Protein AF-A0A7X6DMC0-F1 (afdb_monomer)

InterPro domains:
  IPR000531 TonB-dependent receptor-like, beta-barrel [PF00593] (18-166)
  IPR036942 TonB-dependent receptor-like, beta-barrel domain superfamily [G3DSA:2.40.170.20] (4-191)
  IPR039426 TonB-dependent receptor-like [PTHR30069] (19-165)

Nearest PDB structures (foldseek):
  5fp2-assembly2_B  TM=6.804E-01  e=3.125E-04  Pseudomonas aeruginosa PAO1
  6i2j-assembly1_A  TM=7.940E-01  e=3.689E-03  Pseudomonas aeruginosa PAO1
  6sm3-assembly1_B  TM=5.796E-01  e=5.860E-03  Porphyromonas gingivalis W83
  3v8x-assembly1_A  TM=6.683E-01  e=7.368E-01  Neisseria meningitidis serogroup B

Radius of gyration: 27.8 Å; Cα contacts (8 Å, |Δi|>4): 410; chains: 1; bounding box: 63×56×81 Å

Sequence (198 aa):
MAGRSTGTERLFRGTEPAYQIATLYALGTDHALRASYSAAPTVPSLWEVRVDRQSDFTVIMEGNPDLKPSKLHSNEIGYHGVYFDRRLQAEGSLFYMQSDDLTASFVKQQGAFFPFPTPTTFSFDNSRKATAKGAELKWTYRFAPARWVYVNYTYETIDDDGSTFRGKILRVRIIASSPTSSKSRRRTTASSRSSIES

Mean predicted aligned error: 9.55 Å

Foldseek 3Di:
DDDPDPPPPPPDPDDDDKDKDKDWDAPDPFKIKIKMKIKDWADDDPCQAQDFDDPDLAETEGHNVPQDTKMKIKIKIKMWGADDVRQKTKIKMKMKMKIAQDKDKDFPDHFDPPPHTDHTYIHIGRPKMKMKIWMKMWMWGHPDPQWIKIKIWIWMWMDIDPDPDIDIDIDIDIDIGDPPPPDDPPPPDDDDDDDDDD

Organism: NCBI:txid2606439

Structure (mmCIF, N/CA/C/O backbone):
data_AF-A0A7X6DMC0-F1
#
_entry.id   AF-A0A7X6DMC0-F1
#
loop_
_atom_site.group_PDB
_atom_site.id
_atom_site.type_symbol
_atom_site.label_atom_id
_atom_site.label_alt_id
_atom_site.label_comp_id
_atom_site.label_asym_id
_atom_site.label_entity_id
_atom_site.label_seq_id
_atom_site.pdbx_PDB_ins_code
_atom_site.Cartn_x
_atom_site.Cartn_y
_atom_site.Cartn_z
_atom_site.occupancy
_atom_site.B_iso_or_equiv
_atom_site.auth_seq_id
_atom_site.auth_comp_id
_atom_site.auth_asym_id
_atom_site.auth_atom_id
_atom_site.pdbx_PDB_model_num
ATOM 1 N N . MET A 1 1 ? 13.287 -10.780 -53.342 1.00 48.69 1 MET A N 1
ATOM 2 C CA . MET A 1 1 ? 12.442 -11.667 -52.513 1.00 48.69 1 MET A CA 1
ATOM 3 C C . MET A 1 1 ? 12.105 -10.929 -51.228 1.00 48.69 1 MET A C 1
ATOM 5 O O . MET A 1 1 ? 12.991 -10.721 -50.414 1.00 48.69 1 MET A O 1
ATOM 9 N N . ALA A 1 2 ? 10.871 -10.443 -51.102 1.00 44.16 2 ALA A N 1
ATOM 10 C CA . ALA A 1 2 ? 10.404 -9.711 -49.928 1.00 44.16 2 ALA A CA 1
ATOM 11 C C . ALA A 1 2 ? 9.877 -10.712 -48.890 1.00 44.16 2 ALA A C 1
ATOM 13 O O . ALA A 1 2 ? 8.871 -11.381 -49.128 1.00 44.16 2 ALA A O 1
ATOM 14 N N . GLY A 1 3 ? 10.580 -10.843 -47.766 1.00 47.22 3 GLY A N 1
ATOM 15 C CA . GLY A 1 3 ? 10.136 -11.648 -46.633 1.00 47.22 3 GLY A CA 1
ATOM 16 C C . GLY A 1 3 ? 8.988 -10.945 -45.918 1.00 47.22 3 GLY A C 1
ATOM 17 O O . GLY A 1 3 ? 9.207 -9.983 -45.185 1.00 47.22 3 GLY A O 1
ATOM 18 N N . ARG A 1 4 ? 7.756 -11.411 -46.143 1.00 52.91 4 ARG A N 1
ATOM 19 C CA . ARG A 1 4 ? 6.594 -11.037 -45.331 1.00 52.91 4 ARG A CA 1
ATOM 20 C C . ARG A 1 4 ? 6.805 -11.583 -43.920 1.00 52.91 4 ARG A C 1
ATOM 22 O O . ARG A 1 4 ? 6.592 -12.764 -43.672 1.00 52.91 4 ARG A O 1
ATOM 29 N N . SER A 1 5 ? 7.229 -10.710 -43.012 1.00 52.31 5 SER A N 1
ATOM 30 C CA . SER A 1 5 ? 7.119 -10.933 -41.574 1.00 52.31 5 SER A CA 1
ATOM 31 C C . SER A 1 5 ? 5.634 -11.052 -41.238 1.00 52.31 5 SER A C 1
ATOM 33 O O . SER A 1 5 ? 4.897 -10.066 -41.257 1.00 52.31 5 SER A O 1
ATOM 35 N N . THR A 1 6 ? 5.169 -12.275 -40.991 1.00 48.19 6 THR A N 1
ATOM 36 C CA . THR A 1 6 ? 3.893 -12.547 -40.328 1.00 48.19 6 THR A CA 1
ATOM 37 C C . THR A 1 6 ? 4.043 -12.135 -38.871 1.00 48.19 6 THR A C 1
ATOM 39 O O . THR A 1 6 ? 4.233 -12.967 -37.985 1.00 48.19 6 THR A O 1
ATOM 42 N N . GLY A 1 7 ? 4.033 -10.824 -38.636 1.00 44.91 7 GLY A N 1
ATOM 43 C CA . GLY A 1 7 ? 3.877 -10.257 -37.314 1.00 44.91 7 GLY A CA 1
ATOM 44 C C . GLY A 1 7 ? 2.501 -10.658 -36.817 1.00 44.91 7 GLY A C 1
ATOM 45 O O . GLY A 1 7 ? 1.517 -9.991 -37.112 1.00 44.91 7 GLY A O 1
ATOM 46 N N . THR A 1 8 ? 2.429 -11.777 -36.098 1.00 48.84 8 THR A N 1
ATOM 47 C CA . THR A 1 8 ? 1.344 -12.027 -35.158 1.00 48.84 8 THR A CA 1
ATOM 48 C C . THR A 1 8 ? 1.305 -10.827 -34.235 1.00 48.84 8 THR A C 1
ATOM 50 O O . THR A 1 8 ? 2.147 -10.686 -33.346 1.00 48.84 8 THR A O 1
ATOM 53 N N . GLU A 1 9 ?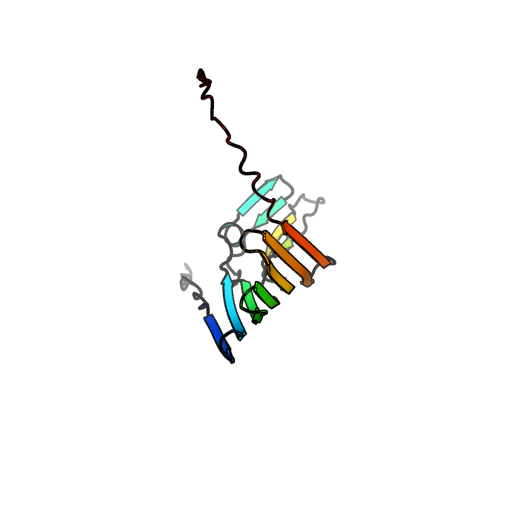 0.363 -9.942 -34.528 1.00 43.91 9 GLU A N 1
ATOM 54 C CA . GLU A 1 9 ? -0.204 -8.966 -33.627 1.00 43.91 9 GLU A CA 1
ATOM 55 C C . GLU A 1 9 ? -0.238 -9.555 -32.214 1.00 43.91 9 GLU A C 1
ATOM 57 O O . GLU A 1 9 ? -1.124 -10.328 -31.857 1.00 43.91 9 GLU A O 1
ATOM 62 N N . ARG A 1 10 ? 0.737 -9.190 -31.376 1.00 50.97 10 ARG A N 1
ATOM 63 C CA . ARG A 1 10 ? 0.599 -9.298 -29.920 1.00 50.97 10 ARG A CA 1
ATOM 64 C C . ARG A 1 10 ? -0.313 -8.158 -29.466 1.00 50.97 10 ARG A C 1
ATOM 66 O O . ARG A 1 10 ? 0.082 -7.303 -28.680 1.00 50.97 10 ARG A O 1
ATOM 73 N N . LEU A 1 11 ? -1.516 -8.110 -30.038 1.00 48.16 11 LEU A N 1
ATOM 74 C CA . LEU A 1 11 ? -2.592 -7.245 -29.598 1.00 48.16 11 LEU A CA 1
ATOM 75 C C . LEU A 1 11 ? -3.024 -7.765 -28.223 1.00 48.16 11 LEU A C 1
ATOM 77 O O . LEU A 1 11 ? -3.541 -8.870 -28.104 1.00 48.16 11 LEU A O 1
ATOM 81 N N . PHE A 1 12 ? -2.752 -6.962 -27.195 1.00 48.75 12 PHE A N 1
ATOM 82 C CA . PHE A 1 12 ? -3.178 -7.151 -25.807 1.00 48.75 12 PHE A CA 1
ATOM 83 C C . PHE A 1 12 ? -2.678 -8.446 -25.149 1.00 48.75 12 PHE A C 1
ATOM 85 O O . PHE A 1 12 ? -3.394 -9.436 -25.010 1.00 48.75 12 PHE A O 1
ATOM 92 N N . ARG A 1 13 ? -1.437 -8.409 -24.646 1.00 55.53 13 ARG A N 1
ATOM 93 C CA . ARG A 1 13 ? -0.974 -9.351 -23.617 1.00 55.53 13 ARG A CA 1
ATOM 94 C C . ARG A 1 13 ? -1.789 -9.145 -22.335 1.00 55.53 13 ARG A C 1
ATOM 96 O O . ARG A 1 13 ? -1.402 -8.354 -21.490 1.00 55.53 13 ARG A O 1
ATOM 103 N N . GLY A 1 14 ? -2.921 -9.846 -22.275 1.00 59.31 14 GLY A N 1
ATOM 104 C CA . GLY A 1 14 ? -3.676 -10.278 -21.099 1.00 59.31 14 GLY A CA 1
ATOM 105 C C . GLY A 1 14 ? -3.939 -9.227 -20.028 1.00 59.31 14 GLY A C 1
ATOM 106 O O . GLY A 1 14 ? -3.062 -8.901 -19.237 1.00 59.31 14 GLY A O 1
ATOM 107 N N . THR A 1 15 ? -5.190 -8.792 -19.910 1.00 72.44 15 THR A N 1
ATOM 108 C CA . THR A 1 15 ? -5.699 -8.245 -18.652 1.00 72.44 15 THR A CA 1
ATOM 109 C C . THR A 1 15 ? -5.530 -9.315 -17.572 1.00 72.44 15 THR A C 1
ATOM 111 O O . THR A 1 15 ? -6.239 -10.321 -17.570 1.00 72.44 15 THR A O 1
ATOM 114 N N . GLU A 1 16 ? -4.560 -9.139 -16.677 1.00 86.50 16 GLU A N 1
ATOM 115 C CA . GLU A 1 16 ? -4.508 -9.936 -15.456 1.00 86.50 16 GLU A CA 1
ATOM 116 C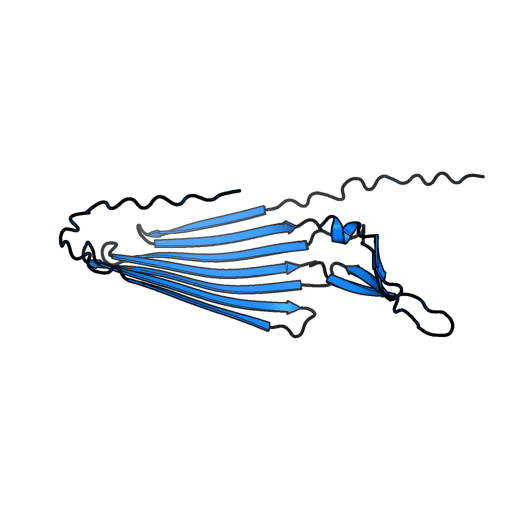 C . GLU A 1 16 ? -5.720 -9.543 -14.584 1.00 86.50 16 GLU A C 1
ATOM 118 O O . GLU A 1 16 ? -6.024 -8.352 -14.457 1.00 86.50 16 GLU A O 1
ATOM 123 N N . PRO A 1 17 ? -6.473 -10.503 -14.022 1.00 92.81 17 PRO A N 1
ATOM 124 C CA . PRO A 1 17 ? -7.614 -10.178 -1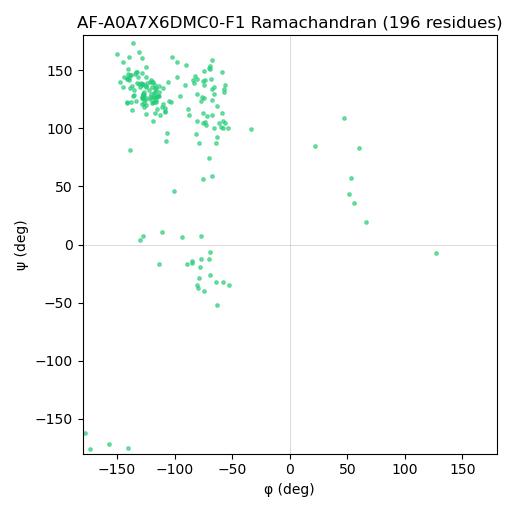3.180 1.00 92.81 17 PRO A CA 1
ATOM 125 C C . PRO A 1 17 ? -7.145 -9.652 -11.819 1.00 92.81 17 PRO A C 1
ATOM 127 O O . PRO A 1 17 ? -6.209 -10.182 -11.223 1.00 92.81 17 PRO A O 1
ATOM 130 N N . ALA A 1 18 ? -7.848 -8.649 -11.297 1.00 96.38 18 ALA A N 1
ATOM 131 C CA . ALA A 1 18 ? -7.754 -8.283 -9.890 1.00 96.38 18 ALA A CA 1
ATOM 132 C C . ALA A 1 18 ? -8.678 -9.190 -9.066 1.00 96.38 18 ALA A C 1
ATOM 134 O O . ALA A 1 18 ? -9.807 -9.471 -9.477 1.00 96.38 18 ALA A O 1
ATOM 135 N N . TYR A 1 19 ? -8.221 -9.633 -7.898 1.00 97.31 19 TYR A N 1
ATOM 136 C CA . TYR A 1 19 ? -9.014 -10.456 -6.991 1.00 97.31 19 TYR A CA 1
ATOM 137 C C . TYR A 1 19 ? -8.924 -9.941 -5.558 1.00 97.31 19 TYR A C 1
ATOM 139 O O . TYR A 1 19 ? -7.908 -9.398 -5.124 1.00 97.31 19 TYR A O 1
ATOM 147 N N . GLN A 1 20 ? -10.002 -10.134 -4.806 1.00 98.25 20 GLN A N 1
ATOM 148 C CA . GLN A 1 20 ? -10.080 -9.772 -3.400 1.00 98.25 20 GLN A CA 1
ATOM 149 C C . GLN A 1 20 ? -10.931 -10.795 -2.658 1.00 98.25 20 GLN A C 1
ATOM 151 O O . GLN A 1 20 ? -12.013 -11.168 -3.107 1.00 98.25 20 GLN A O 1
ATOM 156 N N . ILE A 1 21 ? -10.445 -11.216 -1.498 1.00 98.62 21 ILE A N 1
ATOM 157 C CA . ILE A 1 21 ? -11.184 -12.031 -0.546 1.00 98.62 21 ILE A CA 1
ATOM 158 C C . ILE A 1 21 ? -11.132 -11.358 0.819 1.00 98.62 21 ILE A C 1
ATOM 160 O O . ILE A 1 21 ? -10.101 -10.832 1.240 1.00 98.62 21 ILE A O 1
ATOM 164 N N . ALA A 1 22 ? -12.263 -11.356 1.510 1.00 98.56 22 ALA A N 1
ATOM 165 C CA . ALA A 1 22 ? -12.366 -10.834 2.857 1.00 98.56 22 ALA A CA 1
ATOM 166 C C . ALA A 1 22 ? -13.263 -11.744 3.687 1.00 98.56 22 ALA A C 1
ATOM 168 O O . ALA A 1 22 ? -14.260 -12.270 3.198 1.00 98.56 22 ALA A O 1
ATOM 169 N N . THR A 1 23 ? -12.906 -11.900 4.953 1.00 98.69 23 THR A N 1
ATOM 170 C CA . THR A 1 23 ? -13.720 -12.576 5.954 1.00 98.69 23 THR A CA 1
ATOM 171 C C . THR A 1 23 ? -13.942 -11.644 7.133 1.00 98.69 23 THR A C 1
ATOM 173 O O . THR A 1 23 ? -13.068 -10.849 7.491 1.00 98.69 23 THR A O 1
ATOM 176 N N . LEU A 1 24 ? -15.132 -11.733 7.715 1.00 98.56 24 LEU A N 1
ATOM 177 C CA . LEU A 1 24 ? -15.533 -11.004 8.905 1.00 98.56 24 LEU A CA 1
ATOM 178 C C . LEU A 1 24 ? -16.034 -12.022 9.922 1.00 98.56 24 LEU A C 1
ATOM 180 O O . LEU A 1 24 ? -16.951 -12.792 9.640 1.00 98.56 24 LEU A O 1
ATOM 184 N N . TYR A 1 25 ? -15.446 -12.004 11.108 1.00 98.69 25 TYR A N 1
ATOM 185 C CA . TYR A 1 25 ? -15.817 -12.869 12.210 1.00 98.69 25 TYR A CA 1
ATOM 186 C C . TYR A 1 25 ? -16.325 -12.025 13.376 1.00 98.69 25 TYR A C 1
ATOM 188 O O . TYR A 1 25 ? -15.571 -11.255 13.974 1.00 98.69 25 TYR A O 1
ATOM 196 N N . ALA A 1 26 ? -17.612 -12.156 13.691 1.00 98.50 26 ALA A N 1
ATOM 197 C CA . ALA A 1 26 ? -18.201 -11.521 14.861 1.00 98.50 26 ALA A CA 1
ATOM 198 C C . ALA A 1 26 ? -17.768 -12.284 16.121 1.00 98.50 26 ALA A C 1
ATOM 200 O O . ALA A 1 26 ? -18.154 -13.432 16.323 1.00 98.50 26 ALA A O 1
ATOM 201 N N . LEU A 1 27 ? -16.969 -11.640 16.973 1.00 98.00 27 LEU A N 1
ATOM 202 C CA . LEU A 1 27 ? -16.581 -12.183 18.280 1.00 98.00 27 LEU A CA 1
ATOM 203 C C . LEU A 1 27 ? -17.708 -12.037 19.317 1.00 98.00 27 LEU A C 1
ATOM 205 O O . LEU A 1 27 ? -17.700 -12.711 20.343 1.00 98.00 27 LEU A O 1
ATOM 209 N N . GLY A 1 28 ? -18.663 -11.142 19.053 1.00 97.12 28 GLY A N 1
ATOM 210 C CA . GLY A 1 28 ? -19.826 -10.847 19.885 1.00 97.12 28 GLY A CA 1
ATOM 211 C C . GLY A 1 28 ? -20.712 -9.790 19.219 1.00 97.12 28 GLY A C 1
ATOM 212 O O . GLY A 1 28 ? -20.573 -9.520 18.028 1.00 97.12 28 GLY A O 1
ATOM 213 N N . THR A 1 29 ? -21.603 -9.156 19.983 1.00 97.06 29 THR A N 1
ATOM 214 C CA . THR A 1 29 ? -22.529 -8.125 19.465 1.00 97.06 29 THR A CA 1
ATOM 215 C C . THR A 1 29 ? -21.840 -6.828 19.050 1.00 97.06 29 THR A C 1
ATOM 217 O O . THR A 1 29 ? -22.346 -6.104 18.198 1.00 97.06 29 THR A O 1
ATOM 220 N N . ASP A 1 30 ? -20.692 -6.537 19.656 1.00 98.38 30 ASP A N 1
ATOM 221 C CA . ASP A 1 30 ? -20.018 -5.240 19.566 1.00 98.38 30 ASP A CA 1
ATOM 222 C C . ASP A 1 30 ? -18.545 -5.368 19.130 1.00 98.38 30 ASP A C 1
ATOM 224 O O . ASP A 1 30 ? -17.802 -4.385 19.120 1.00 98.38 30 ASP A O 1
ATOM 228 N N . HIS A 1 31 ? -18.124 -6.577 18.745 1.00 98.62 31 HIS A N 1
ATOM 229 C CA . HIS A 1 31 ? -16.740 -6.909 18.417 1.00 98.62 31 HIS A CA 1
ATOM 230 C C . HIS A 1 31 ? -16.658 -7.733 17.136 1.00 98.62 31 HIS A C 1
ATOM 232 O O . HIS A 1 31 ? -17.357 -8.737 16.986 1.00 98.62 31 HIS A O 1
ATOM 238 N N . ALA A 1 32 ? -15.758 -7.346 16.239 1.00 98.69 32 ALA A N 1
ATOM 239 C CA . ALA A 1 32 ? -15.519 -8.057 14.996 1.00 98.69 32 ALA A CA 1
ATOM 240 C C . ALA A 1 32 ? -14.031 -8.081 14.640 1.00 98.69 32 ALA A C 1
ATOM 242 O O . ALA A 1 32 ? -13.308 -7.102 14.835 1.00 98.69 32 ALA A O 1
ATOM 243 N N . LEU A 1 33 ? -13.596 -9.204 14.078 1.00 98.81 33 LEU A N 1
ATOM 244 C CA . LEU A 1 33 ? -12.315 -9.355 13.404 1.00 98.81 33 LEU A CA 1
ATOM 245 C C . LEU A 1 33 ? -12.546 -9.399 11.902 1.00 98.81 33 LEU A C 1
ATOM 247 O O . LEU A 1 33 ? -13.470 -10.056 11.430 1.00 98.81 33 LEU A O 1
ATOM 251 N N . ARG A 1 34 ? -11.677 -8.740 11.150 1.00 98.62 34 ARG A N 1
ATOM 252 C CA . ARG A 1 34 ? -11.647 -8.784 9.695 1.00 98.62 34 ARG A CA 1
ATOM 253 C C . ARG A 1 34 ? -10.285 -9.287 9.252 1.00 98.62 34 ARG A C 1
ATOM 255 O O . ARG A 1 34 ? -9.270 -8.865 9.790 1.00 98.62 34 ARG A O 1
ATOM 262 N N . ALA A 1 35 ? -10.261 -10.133 8.238 1.00 98.75 35 ALA A N 1
ATOM 263 C CA . ALA A 1 35 ? -9.049 -10.414 7.485 1.00 98.75 35 ALA A CA 1
ATOM 264 C C . ALA A 1 35 ? -9.353 -10.246 5.999 1.00 98.75 35 ALA A C 1
ATOM 266 O O . ALA A 1 35 ? -10.428 -10.635 5.538 1.00 98.75 35 ALA A O 1
ATOM 267 N N . SER A 1 36 ? -8.438 -9.650 5.246 1.00 98.75 36 SER A N 1
ATOM 268 C CA . SER A 1 36 ? -8.565 -9.531 3.798 1.00 98.75 36 SER A CA 1
ATOM 269 C C . SER A 1 36 ? -7.242 -9.735 3.088 1.00 98.75 36 SER A C 1
ATOM 271 O O . SER A 1 36 ? -6.187 -9.350 3.582 1.00 98.75 36 SER A O 1
ATOM 273 N N . TYR A 1 37 ? -7.340 -10.315 1.900 1.00 98.75 37 TYR A N 1
ATOM 274 C CA . TYR A 1 37 ? -6.260 -10.445 0.943 1.00 98.75 37 TYR A CA 1
ATOM 275 C C . TYR A 1 37 ? -6.742 -9.914 -0.406 1.00 98.75 37 TYR A C 1
ATOM 277 O O . TYR A 1 37 ? -7.879 -10.161 -0.814 1.00 98.75 37 TYR A O 1
ATOM 285 N N . SER A 1 38 ? -5.890 -9.174 -1.100 1.00 98.50 38 SER A N 1
ATOM 286 C CA . SER A 1 38 ? -6.160 -8.700 -2.453 1.00 98.50 38 SER A CA 1
ATOM 287 C C . SER A 1 38 ? -4.908 -8.765 -3.308 1.00 98.50 38 SER A C 1
ATOM 289 O O . SER A 1 38 ? -3.792 -8.638 -2.798 1.00 98.50 38 SER A O 1
ATOM 291 N N . ALA A 1 39 ? -5.104 -8.949 -4.609 1.00 98.25 39 ALA A N 1
ATOM 292 C CA . ALA A 1 39 ? -4.082 -8.665 -5.593 1.00 98.25 39 ALA A CA 1
ATOM 293 C C . ALA A 1 39 ? -4.654 -7.861 -6.754 1.00 98.25 39 ALA A C 1
ATOM 295 O O . ALA A 1 39 ? -5.758 -8.135 -7.233 1.00 98.25 39 ALA A O 1
ATOM 296 N N . ALA A 1 40 ? -3.885 -6.880 -7.207 1.00 97.56 40 ALA A N 1
ATOM 297 C CA . ALA A 1 40 ? -4.252 -5.996 -8.294 1.00 97.56 40 ALA A CA 1
ATOM 298 C C . ALA A 1 40 ? -3.046 -5.772 -9.218 1.00 97.56 40 ALA A C 1
ATOM 300 O O . ALA A 1 40 ? -2.000 -5.312 -8.754 1.00 97.56 40 ALA A O 1
ATOM 301 N N . PRO A 1 41 ? -3.166 -6.079 -10.517 1.00 96.75 41 PRO A N 1
ATOM 302 C CA . PRO A 1 41 ? -2.178 -5.686 -11.506 1.00 96.75 41 PRO A CA 1
ATOM 303 C C . PRO A 1 41 ? -2.396 -4.224 -11.922 1.00 96.75 41 PRO A C 1
ATOM 305 O O . PRO A 1 41 ? -3.529 -3.775 -12.099 1.00 96.75 41 PRO A O 1
ATOM 308 N N . THR A 1 42 ? -1.307 -3.495 -12.143 1.00 95.25 42 THR A N 1
ATOM 309 C CA . THR A 1 42 ? -1.311 -2.131 -12.685 1.00 95.25 42 THR A CA 1
ATOM 310 C C . THR A 1 42 ? -0.596 -2.142 -14.024 1.00 95.25 42 THR A C 1
ATOM 312 O O . THR A 1 42 ? 0.559 -2.557 -14.121 1.00 95.25 42 THR A O 1
ATOM 315 N N . VAL A 1 43 ? -1.293 -1.703 -15.070 1.00 95.06 43 VAL A N 1
ATOM 316 C CA . VAL A 1 43 ? -0.721 -1.617 -16.417 1.00 95.06 43 VAL A CA 1
ATOM 317 C C . VAL A 1 43 ? 0.354 -0.524 -16.480 1.00 95.06 43 VAL A C 1
ATOM 319 O O . VAL A 1 43 ? 0.165 0.531 -15.867 1.00 95.06 43 VAL A O 1
ATOM 322 N N . PRO A 1 44 ? 1.453 -0.731 -17.231 1.00 94.94 44 PRO A N 1
ATOM 323 C CA . PRO A 1 44 ? 2.439 0.318 -17.458 1.00 94.94 44 PRO A CA 1
ATOM 324 C C . PRO A 1 44 ? 1.800 1.533 -18.133 1.00 94.94 44 PRO A C 1
ATOM 326 O O . PRO A 1 44 ? 0.864 1.409 -18.933 1.00 94.94 44 PRO A O 1
ATOM 329 N N . SER A 1 45 ? 2.311 2.721 -17.835 1.00 96.25 45 SER A N 1
ATOM 330 C CA . SER A 1 45 ? 1.833 3.947 -18.464 1.00 96.25 45 SER A CA 1
ATOM 331 C C . SER A 1 45 ? 2.216 3.998 -19.947 1.00 96.25 45 SER A C 1
ATOM 333 O O . SER A 1 45 ? 3.233 3.453 -20.378 1.00 96.25 45 SER A O 1
ATOM 335 N N . LEU A 1 46 ? 1.429 4.724 -20.750 1.00 96.06 46 LEU A N 1
ATOM 336 C CA . LEU A 1 46 ? 1.731 4.911 -22.176 1.00 96.06 46 LEU A CA 1
ATOM 337 C C . LEU A 1 46 ? 3.113 5.549 -22.396 1.00 96.06 46 LEU A C 1
ATOM 339 O O . LEU A 1 46 ? 3.774 5.249 -23.387 1.00 96.06 46 LEU A O 1
ATOM 343 N N . TRP A 1 47 ? 3.541 6.405 -21.466 1.00 96.75 47 TRP A N 1
ATOM 344 C CA . TRP A 1 47 ? 4.858 7.030 -21.481 1.00 96.75 47 TRP A CA 1
ATOM 345 C C . TRP A 1 47 ? 5.979 5.993 -21.363 1.00 96.75 47 TRP A C 1
ATOM 347 O O . TRP A 1 47 ? 6.854 5.954 -22.217 1.00 96.75 47 TRP A O 1
ATOM 357 N N . GLU A 1 48 ? 5.926 5.107 -20.370 1.00 96.62 48 GLU A N 1
ATOM 358 C CA . GLU A 1 48 ? 6.962 4.083 -20.154 1.00 96.62 48 GLU A CA 1
ATOM 359 C C . GLU A 1 48 ? 7.041 3.083 -21.316 1.00 96.62 48 GLU A C 1
ATOM 361 O O . GLU A 1 48 ? 8.115 2.590 -21.651 1.00 96.62 48 GLU A O 1
ATOM 366 N N . VAL A 1 49 ? 5.907 2.808 -21.965 1.00 96.94 49 VAL A N 1
ATOM 367 C CA . VAL A 1 49 ? 5.814 1.856 -23.081 1.00 96.94 49 VAL A CA 1
ATOM 368 C C . VAL A 1 49 ? 6.264 2.471 -24.409 1.00 96.94 49 VAL A C 1
ATOM 370 O O . VAL A 1 49 ? 6.802 1.758 -25.253 1.00 96.94 49 VAL A O 1
ATOM 373 N N . ARG A 1 50 ? 6.011 3.768 -24.637 1.00 97.06 50 ARG A N 1
ATOM 374 C CA . ARG A 1 50 ? 6.123 4.388 -25.974 1.00 97.06 50 ARG A CA 1
ATOM 375 C C . ARG A 1 50 ? 6.932 5.675 -26.049 1.00 97.06 50 ARG A C 1
ATOM 377 O O . ARG A 1 50 ? 6.938 6.285 -27.117 1.00 97.06 50 ARG A O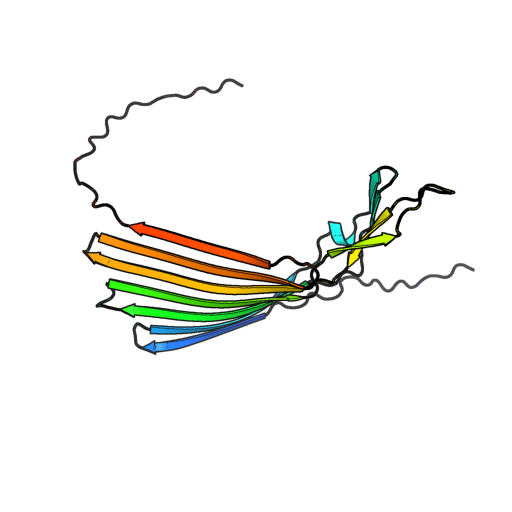 1
ATOM 384 N N . VAL A 1 51 ? 7.552 6.142 -24.967 1.00 97.31 51 VAL A N 1
ATOM 385 C CA . VAL A 1 51 ? 8.386 7.343 -25.068 1.00 97.31 51 VAL A CA 1
ATOM 386 C C . VAL A 1 51 ? 9.475 7.122 -26.113 1.00 97.31 51 VAL A C 1
ATOM 388 O O . VAL A 1 51 ? 10.154 6.108 -26.126 1.00 97.31 51 VAL A O 1
ATOM 391 N N . ASP A 1 52 ? 9.627 8.081 -27.004 1.00 96.75 52 ASP A N 1
ATOM 392 C CA . ASP A 1 52 ? 10.772 8.173 -27.894 1.00 96.75 52 ASP A CA 1
ATOM 393 C C . ASP A 1 52 ? 11.125 9.652 -27.930 1.00 96.75 52 ASP A C 1
ATOM 395 O O . ASP A 1 52 ? 10.598 10.438 -28.722 1.00 96.75 52 ASP A O 1
ATOM 399 N N . ARG A 1 53 ? 11.857 10.078 -26.898 1.00 95.62 53 ARG A N 1
ATOM 400 C CA . ARG A 1 53 ? 12.146 11.489 -26.660 1.00 95.62 53 ARG A CA 1
ATOM 401 C C . ARG A 1 53 ? 13.631 11.684 -26.469 1.00 95.62 53 ARG A C 1
ATOM 403 O O . ARG A 1 53 ? 14.220 11.212 -25.501 1.00 95.62 53 ARG A O 1
ATOM 410 N N . GLN A 1 54 ? 14.196 12.514 -27.327 1.00 94.50 54 GLN A N 1
ATOM 411 C CA . GLN A 1 54 ? 15.501 13.106 -27.112 1.00 94.50 54 GLN A CA 1
ATOM 412 C C . GLN A 1 54 ? 15.335 14.410 -26.317 1.00 94.50 54 GLN A C 1
ATOM 414 O O . GLN A 1 54 ? 14.648 15.331 -26.762 1.00 94.50 54 GLN A O 1
ATOM 419 N N . SER A 1 55 ? 15.896 14.470 -25.106 1.00 89.00 55 SER A N 1
ATOM 420 C CA . SER A 1 55 ? 15.822 15.675 -24.264 1.00 89.00 55 SER A CA 1
ATOM 421 C C . SER A 1 55 ? 16.847 16.722 -24.703 1.00 89.00 55 SER A C 1
ATOM 423 O O . SER A 1 55 ? 16.551 17.914 -24.692 1.00 89.00 55 SER A O 1
ATOM 425 N N . ASP A 1 56 ? 18.035 16.267 -25.103 1.00 88.81 56 ASP A N 1
ATOM 426 C CA . ASP A 1 56 ? 19.140 17.073 -25.624 1.00 88.81 56 ASP A CA 1
ATOM 427 C C . ASP A 1 56 ? 20.082 16.198 -26.483 1.00 88.81 56 ASP A C 1
ATOM 429 O O . ASP A 1 56 ? 19.787 15.040 -26.781 1.00 88.81 56 ASP A O 1
ATOM 433 N N . PHE A 1 57 ? 21.235 16.722 -26.907 1.00 87.19 57 PHE A N 1
ATOM 434 C CA . PHE A 1 57 ? 22.210 15.954 -27.698 1.00 87.19 57 PHE A CA 1
ATOM 435 C C . PHE A 1 57 ? 22.918 14.832 -26.908 1.00 87.19 57 PHE A C 1
ATOM 437 O O . PHE A 1 57 ? 23.662 14.051 -27.496 1.00 87.19 57 PHE A O 1
ATOM 444 N N . THR A 1 58 ? 22.695 14.736 -25.595 1.00 91.38 58 THR A N 1
ATOM 445 C CA . THR A 1 58 ? 23.353 13.791 -24.682 1.00 91.38 58 THR A CA 1
ATOM 446 C C . THR A 1 58 ? 22.421 12.739 -24.090 1.00 91.38 58 THR A C 1
ATOM 448 O O . THR A 1 58 ? 22.924 11.730 -23.600 1.00 91.38 58 THR A O 1
ATOM 451 N N . VAL A 1 59 ? 21.098 12.927 -24.141 1.00 95.12 59 VAL A N 1
ATOM 452 C CA . VAL A 1 59 ? 20.123 12.051 -23.475 1.00 95.12 59 VAL A CA 1
ATOM 453 C C . VAL A 1 59 ? 18.957 11.679 -24.390 1.00 95.12 59 VAL A C 1
ATOM 455 O O . VAL A 1 59 ? 18.193 12.537 -24.844 1.00 95.12 59 VAL A O 1
ATOM 458 N N . ILE A 1 60 ? 18.768 10.370 -24.565 1.00 96.75 60 ILE A N 1
ATOM 459 C CA . ILE A 1 60 ? 17.601 9.752 -25.202 1.00 96.75 60 ILE A CA 1
ATOM 460 C C . ILE A 1 60 ? 16.825 8.955 -24.148 1.00 96.75 60 ILE A C 1
ATOM 462 O O . ILE A 1 60 ? 17.414 8.234 -23.343 1.00 96.75 60 ILE A O 1
ATOM 466 N N . MET A 1 61 ? 15.500 9.077 -24.150 1.00 97.31 61 MET A N 1
ATOM 467 C CA . MET A 1 61 ? 14.587 8.209 -23.409 1.00 97.31 61 MET A CA 1
ATOM 468 C C . MET A 1 61 ? 13.808 7.343 -24.395 1.00 97.31 61 MET A C 1
ATOM 470 O O . MET A 1 61 ? 13.088 7.873 -25.242 1.00 97.31 61 MET A O 1
ATOM 474 N N . GLU A 1 62 ? 13.936 6.029 -24.244 1.00 98.19 62 GLU A N 1
ATOM 475 C CA . GLU A 1 62 ? 13.297 5.024 -25.088 1.00 98.19 62 GLU A CA 1
ATOM 476 C C . GLU A 1 62 ? 12.364 4.146 -24.244 1.00 98.19 62 GLU A C 1
ATOM 478 O O . GLU A 1 62 ? 12.769 3.516 -23.262 1.00 98.19 62 GLU A O 1
ATOM 483 N N . GLY A 1 63 ? 11.099 4.105 -24.634 1.00 97.50 63 GLY A N 1
ATOM 484 C CA . GLY A 1 63 ? 10.066 3.289 -24.027 1.00 97.50 63 GLY A CA 1
ATOM 485 C C . GLY A 1 63 ? 10.316 1.811 -24.275 1.00 97.50 63 GLY A C 1
ATOM 486 O O . GLY A 1 63 ? 11.027 1.422 -25.201 1.00 97.50 63 GLY A O 1
ATOM 487 N N . ASN A 1 64 ? 9.724 0.973 -23.434 1.00 97.19 64 ASN A N 1
ATOM 488 C CA . ASN A 1 64 ? 9.867 -0.468 -23.542 1.00 97.19 64 ASN A CA 1
ATOM 489 C C . ASN A 1 64 ? 8.493 -1.128 -23.776 1.00 97.19 64 ASN A C 1
ATOM 491 O O . ASN A 1 64 ? 7.687 -1.226 -22.846 1.00 97.19 64 ASN A O 1
ATOM 495 N N . PRO A 1 65 ? 8.203 -1.614 -25.001 1.00 95.62 65 PRO A N 1
ATOM 496 C CA . PRO A 1 65 ? 6.932 -2.264 -25.310 1.00 95.62 65 PRO A CA 1
ATOM 497 C C . PRO A 1 65 ? 6.762 -3.635 -24.641 1.00 95.62 65 PRO A C 1
ATOM 499 O O . PRO A 1 65 ? 5.655 -4.174 -24.636 1.00 95.62 65 PRO A O 1
ATOM 502 N N . ASP A 1 66 ? 7.832 -4.199 -24.077 1.00 95.56 66 ASP A N 1
ATOM 503 C CA . ASP A 1 66 ? 7.827 -5.483 -23.379 1.00 95.56 66 ASP A CA 1
ATOM 504 C C . ASP A 1 66 ? 7.615 -5.356 -21.859 1.00 95.56 66 ASP A C 1
ATOM 506 O O . ASP A 1 66 ? 7.676 -6.371 -21.157 1.00 95.56 66 ASP A O 1
ATOM 510 N N . LEU A 1 67 ? 7.332 -4.149 -21.343 1.00 95.44 67 LEU A N 1
ATOM 511 C CA . LEU A 1 67 ? 6.980 -3.959 -19.934 1.00 95.44 67 LEU A CA 1
ATOM 512 C C . LEU A 1 67 ? 5.771 -4.811 -19.543 1.00 95.44 67 LEU A C 1
ATOM 514 O O . LEU A 1 67 ? 4.740 -4.850 -20.222 1.00 95.44 67 LEU A O 1
ATOM 518 N N . LYS A 1 68 ? 5.901 -5.475 -18.401 1.00 95.31 68 LYS A N 1
ATOM 519 C CA . LYS A 1 68 ? 4.834 -6.246 -17.770 1.00 95.31 68 LYS A CA 1
ATOM 520 C C . LYS A 1 68 ? 4.040 -5.348 -16.817 1.00 95.31 68 LYS A C 1
ATOM 522 O O . LYS A 1 68 ? 4.596 -4.379 -16.299 1.00 95.31 68 LYS A O 1
ATOM 527 N N . PRO A 1 69 ? 2.765 -5.667 -16.546 1.00 95.44 69 PRO A N 1
ATOM 528 C CA . PRO A 1 69 ? 2.044 -5.060 -15.435 1.00 95.44 69 PRO A CA 1
ATOM 529 C C . PRO A 1 69 ? 2.777 -5.278 -14.107 1.00 95.44 69 PRO A C 1
ATOM 531 O O . PRO A 1 69 ? 3.224 -6.391 -13.832 1.00 95.44 69 PRO A O 1
ATOM 534 N N . SER A 1 70 ? 2.855 -4.238 -13.277 1.00 96.06 70 SER A N 1
ATOM 535 C CA . SER A 1 70 ? 3.306 -4.377 -11.887 1.00 96.06 70 SER A CA 1
ATOM 536 C C . SER A 1 70 ? 2.205 -5.024 -11.050 1.00 96.06 70 SER A C 1
ATOM 538 O O . SER A 1 70 ? 1.026 -4.782 -11.317 1.00 96.06 70 SER A O 1
ATOM 540 N N . LYS A 1 71 ? 2.550 -5.790 -10.016 1.00 97.06 71 LYS A N 1
ATOM 541 C CA . LYS A 1 71 ? 1.578 -6.542 -9.207 1.00 97.06 71 LYS A CA 1
ATOM 542 C C . LYS A 1 71 ? 1.578 -6.041 -7.779 1.00 97.06 71 LYS A C 1
ATOM 544 O O . LYS A 1 71 ? 2.613 -6.053 -7.130 1.00 97.06 71 LYS A O 1
ATOM 549 N N . LEU A 1 72 ? 0.418 -5.631 -7.283 1.00 97.88 72 LEU A N 1
ATOM 550 C CA . LEU A 1 72 ? 0.223 -5.253 -5.891 1.00 97.88 72 LEU A CA 1
ATOM 551 C C . LEU A 1 72 ? -0.489 -6.384 -5.155 1.00 97.88 72 LEU A C 1
ATOM 553 O O . LEU A 1 72 ? -1.604 -6.737 -5.520 1.00 97.88 72 LEU A O 1
ATOM 557 N N . HIS A 1 73 ? 0.114 -6.894 -4.091 1.00 98.44 73 HIS A N 1
ATOM 558 C CA . HIS A 1 73 ? -0.488 -7.814 -3.134 1.00 98.44 73 HIS A CA 1
ATOM 559 C C . HIS A 1 73 ? -0.702 -7.090 -1.807 1.00 98.44 73 HIS A C 1
ATOM 561 O O . HIS A 1 73 ? 0.197 -6.406 -1.329 1.00 98.44 73 HIS A O 1
ATOM 567 N N . SER A 1 74 ? -1.869 -7.245 -1.186 1.00 98.62 74 SER A N 1
ATOM 568 C CA . SER A 1 74 ? -2.167 -6.643 0.116 1.00 98.62 74 SER A CA 1
ATOM 569 C C . SER A 1 74 ? -2.845 -7.646 1.034 1.00 98.62 74 SER A C 1
ATOM 571 O O . SER A 1 74 ? -3.832 -8.273 0.651 1.00 98.62 74 SER A O 1
ATOM 573 N N . ASN A 1 75 ? -2.306 -7.782 2.242 1.00 98.75 75 ASN A N 1
ATOM 574 C CA . ASN A 1 75 ? -2.870 -8.542 3.346 1.00 98.75 75 ASN A CA 1
ATOM 575 C C . ASN A 1 75 ? -3.191 -7.572 4.480 1.00 98.75 75 ASN A C 1
ATOM 577 O O . ASN A 1 75 ? -2.348 -6.758 4.856 1.00 98.75 75 ASN A O 1
ATOM 581 N N . GLU A 1 76 ? -4.377 -7.690 5.060 1.00 98.75 76 GLU A N 1
ATOM 582 C CA . GLU A 1 76 ? -4.806 -6.851 6.174 1.00 98.75 76 GLU A CA 1
ATOM 583 C C . GLU A 1 76 ? -5.554 -7.691 7.206 1.00 98.75 76 GLU A C 1
ATOM 585 O O . GLU A 1 76 ? -6.424 -8.491 6.854 1.00 98.75 76 GLU A O 1
ATOM 590 N N . ILE A 1 77 ? -5.235 -7.490 8.482 1.00 98.81 77 ILE A N 1
ATOM 591 C CA . ILE A 1 77 ? -6.010 -8.011 9.607 1.00 98.81 77 ILE A CA 1
ATOM 592 C C . ILE A 1 77 ? -6.448 -6.822 10.450 1.00 98.81 77 ILE A C 1
ATOM 594 O O . ILE A 1 77 ? -5.624 -6.022 10.885 1.00 98.81 77 ILE A O 1
ATOM 598 N N . GLY A 1 78 ? -7.750 -6.721 10.679 1.00 98.69 78 GLY A N 1
ATOM 599 C CA . GLY A 1 78 ? -8.386 -5.635 11.400 1.00 98.69 78 GLY A CA 1
ATOM 600 C C . GLY A 1 78 ? -9.227 -6.129 12.568 1.00 98.69 78 GLY A C 1
ATOM 601 O O . GLY A 1 78 ? -9.777 -7.230 12.561 1.00 98.69 78 GLY A O 1
ATOM 602 N N . TYR A 1 79 ? -9.362 -5.271 13.564 1.00 98.81 79 TYR A N 1
ATOM 603 C CA . TYR A 1 79 ? -10.242 -5.431 14.702 1.00 98.81 79 TYR A CA 1
ATOM 604 C C . TYR A 1 79 ? -11.092 -4.173 14.865 1.00 98.81 79 TYR A C 1
ATOM 606 O O . TYR A 1 79 ? -10.589 -3.052 14.781 1.00 98.81 79 TYR A O 1
ATOM 614 N N . HIS A 1 80 ? -12.377 -4.371 15.136 1.00 98.69 80 HIS A N 1
ATOM 615 C CA . HIS A 1 80 ? -13.315 -3.323 15.506 1.00 98.69 80 HIS A CA 1
ATOM 616 C C . HIS A 1 80 ? -14.017 -3.728 16.802 1.00 98.69 80 HIS A C 1
ATOM 618 O O . HIS A 1 80 ? -14.572 -4.824 16.897 1.00 98.69 80 HIS A O 1
ATOM 624 N N . GLY A 1 81 ? -14.029 -2.833 17.785 1.00 98.50 81 GLY A N 1
ATOM 625 C CA . GLY A 1 81 ? -14.654 -3.063 19.079 1.00 98.50 81 GLY A CA 1
ATOM 626 C C . GLY A 1 81 ? -15.365 -1.830 19.613 1.00 98.50 81 GLY A C 1
ATOM 627 O O . GLY A 1 81 ? -14.877 -0.704 19.492 1.00 98.50 81 GLY A O 1
ATOM 628 N N . VAL A 1 82 ? -16.500 -2.058 20.263 1.00 98.56 82 VAL A N 1
ATOM 629 C CA . VAL A 1 82 ? -17.249 -1.036 20.989 1.00 98.56 82 VAL A CA 1
ATOM 630 C C . VAL A 1 82 ? -17.306 -1.414 22.468 1.00 98.56 82 VAL A C 1
ATOM 632 O O . VAL A 1 82 ? -17.633 -2.539 22.823 1.00 98.56 82 VAL A O 1
ATOM 635 N N . TYR A 1 83 ? -16.975 -0.467 23.344 1.00 98.12 83 TYR A N 1
ATOM 636 C CA . TYR A 1 83 ? -16.820 -0.679 24.783 1.00 98.12 83 TYR A CA 1
ATOM 637 C C . TYR A 1 83 ? -17.586 0.378 25.591 1.00 98.12 83 TYR A C 1
ATOM 639 O O . TYR A 1 83 ? -17.959 1.436 25.071 1.00 98.12 83 TYR A O 1
ATOM 647 N N . PHE A 1 84 ? -17.767 0.108 26.889 1.00 96.75 84 PHE A N 1
ATOM 648 C CA . PHE A 1 84 ? -18.328 1.036 27.883 1.00 96.75 84 PHE A CA 1
ATOM 649 C C . PHE A 1 84 ? -19.691 1.617 27.475 1.00 96.75 84 PHE A C 1
ATOM 651 O O . PHE A 1 84 ? -19.822 2.832 27.328 1.00 96.75 84 PHE A O 1
ATOM 658 N N . ASP A 1 85 ? -20.687 0.765 27.219 1.00 96.00 85 ASP A N 1
ATOM 659 C CA . ASP A 1 85 ? -22.019 1.182 26.741 1.00 96.00 85 ASP A CA 1
ATOM 660 C C . ASP A 1 85 ? -21.943 2.095 25.511 1.00 96.00 85 ASP A C 1
ATOM 662 O O . ASP A 1 85 ? -22.602 3.133 25.413 1.00 96.00 85 ASP A O 1
ATOM 666 N N . ARG A 1 86 ? -21.077 1.719 24.565 1.00 96.62 86 ARG A N 1
ATOM 667 C CA . ARG A 1 86 ? -20.849 2.439 23.305 1.00 96.62 86 ARG A CA 1
ATOM 668 C C . ARG A 1 86 ? -20.221 3.820 23.453 1.00 96.62 86 ARG A C 1
ATOM 670 O O . ARG A 1 86 ? -20.273 4.627 22.524 1.00 96.62 86 ARG A O 1
ATOM 677 N N . ARG A 1 87 ? -19.584 4.093 24.593 1.00 97.56 87 ARG A N 1
ATOM 678 C CA . ARG A 1 87 ? -18.808 5.321 24.802 1.00 97.56 87 ARG A CA 1
ATOM 679 C C . ARG A 1 87 ? -17.433 5.260 24.159 1.00 97.56 87 ARG A C 1
ATOM 681 O O . ARG A 1 87 ? -16.930 6.314 23.793 1.00 97.56 87 ARG A O 1
ATOM 688 N N . LEU A 1 88 ? -16.828 4.083 24.015 1.00 98.19 88 LEU A N 1
ATOM 689 C CA . LEU A 1 88 ? -15.546 3.918 23.329 1.00 98.19 88 LEU A CA 1
ATOM 690 C C . LEU A 1 88 ? -15.735 3.071 22.074 1.00 98.19 88 LEU A C 1
ATOM 692 O O . LEU A 1 88 ? -16.249 1.963 22.151 1.00 98.19 88 LEU A O 1
ATOM 696 N N . GLN A 1 89 ? -15.273 3.579 20.940 1.00 98.56 89 GLN A N 1
ATOM 697 C CA . GLN A 1 89 ? -15.110 2.818 19.706 1.00 98.56 89 GLN A CA 1
ATOM 698 C C . GLN A 1 89 ? -13.620 2.729 19.416 1.00 98.56 89 GLN A C 1
ATOM 700 O O . GLN A 1 89 ? -12.939 3.758 19.418 1.00 98.56 89 GLN A O 1
ATOM 705 N N . ALA A 1 90 ? -13.118 1.519 19.202 1.00 98.56 90 ALA A N 1
ATOM 706 C CA . ALA A 1 90 ? -11.731 1.279 18.860 1.00 98.56 90 ALA A CA 1
ATOM 707 C C . ALA A 1 90 ? -11.630 0.417 17.607 1.00 98.56 90 ALA A C 1
ATOM 709 O O . ALA A 1 90 ? -12.235 -0.648 17.509 1.00 98.56 90 ALA A O 1
ATOM 710 N N . GLU A 1 91 ? -10.824 0.886 16.673 1.00 98.69 91 GLU A N 1
ATOM 711 C CA . GLU A 1 91 ? -10.481 0.222 15.430 1.00 98.69 91 GLU A CA 1
ATOM 712 C C . GLU A 1 91 ? -8.961 0.109 15.368 1.00 98.69 91 GLU A C 1
ATOM 714 O O . GLU A 1 91 ? -8.239 1.040 15.745 1.00 98.69 91 GLU A O 1
ATOM 719 N N . GLY A 1 92 ? -8.473 -1.033 14.909 1.00 98.69 92 GLY A N 1
ATOM 720 C CA . GLY A 1 92 ? -7.058 -1.234 14.652 1.00 98.69 92 GLY A CA 1
ATOM 721 C C . GLY A 1 92 ? -6.849 -2.187 13.493 1.00 98.69 92 GLY A C 1
ATOM 722 O O . GLY A 1 92 ? -7.559 -3.183 13.399 1.00 98.69 92 GLY A O 1
ATOM 723 N N . SER A 1 93 ? -5.885 -1.905 12.628 1.00 98.75 93 SER A N 1
ATOM 724 C CA . SER A 1 93 ? -5.502 -2.787 11.531 1.00 98.75 93 SER A CA 1
ATOM 725 C C . SER A 1 93 ? -3.990 -2.923 11.439 1.00 98.75 93 SER A C 1
ATOM 727 O O . SER A 1 93 ? -3.237 -2.004 11.757 1.00 98.75 93 SER A O 1
ATOM 729 N N . LEU A 1 94 ? -3.552 -4.104 11.024 1.00 98.75 94 LEU A N 1
ATOM 730 C CA . LEU A 1 94 ? -2.192 -4.396 10.602 1.00 98.75 94 LEU A CA 1
ATOM 731 C C . LEU A 1 94 ? -2.245 -4.717 9.118 1.00 98.75 94 LEU A C 1
ATOM 733 O O . LEU A 1 94 ? -3.059 -5.544 8.700 1.00 98.75 94 LEU A O 1
ATOM 737 N N . PHE A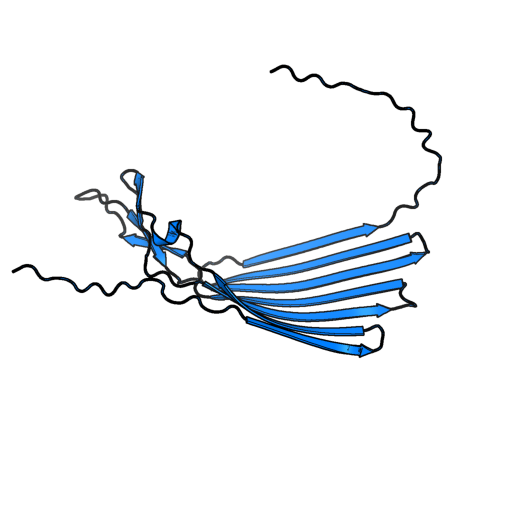 1 95 ? -1.372 -4.093 8.339 1.00 98.69 95 PHE A N 1
ATOM 738 C CA . PHE A 1 95 ? -1.324 -4.299 6.899 1.00 98.69 95 PHE A CA 1
ATOM 739 C C . PHE A 1 95 ? 0.088 -4.637 6.428 1.00 98.69 95 PHE A C 1
ATOM 741 O O . PHE A 1 95 ? 1.091 -4.176 6.983 1.00 98.69 95 PHE A O 1
ATOM 748 N N . TYR A 1 96 ? 0.145 -5.452 5.381 1.00 98.62 96 TYR A N 1
ATOM 749 C CA . TYR A 1 96 ? 1.350 -5.809 4.651 1.00 98.62 96 TYR A CA 1
ATOM 750 C C . TYR A 1 96 ? 1.042 -5.785 3.156 1.00 98.62 96 TYR A C 1
ATOM 752 O O . TYR A 1 96 ? 0.238 -6.577 2.661 1.00 98.62 96 TYR A O 1
ATOM 760 N N . MET A 1 97 ? 1.691 -4.871 2.451 1.00 98.50 97 MET A N 1
ATOM 761 C CA . MET A 1 97 ? 1.570 -4.654 1.020 1.00 98.50 97 MET A CA 1
ATOM 762 C C . MET A 1 97 ? 2.910 -4.934 0.348 1.00 98.50 97 MET A C 1
ATOM 764 O O . MET A 1 97 ? 3.949 -4.470 0.814 1.00 98.50 97 MET A O 1
ATOM 768 N N . GLN A 1 98 ? 2.877 -5.659 -0.760 1.00 98.25 98 GLN A N 1
ATOM 769 C CA . GLN A 1 98 ? 4.034 -5.951 -1.594 1.00 98.25 98 GLN A CA 1
ATOM 770 C C . GLN A 1 98 ? 3.709 -5.574 -3.035 1.00 98.25 98 GLN A C 1
ATOM 772 O O . GLN A 1 98 ? 2.695 -6.007 -3.577 1.00 98.25 98 GLN A O 1
ATOM 777 N N . SER A 1 99 ? 4.576 -4.777 -3.641 1.00 97.88 99 SER A N 1
ATOM 778 C CA . SER A 1 99 ? 4.545 -4.426 -5.052 1.00 97.88 99 SER A CA 1
ATOM 779 C C . SER A 1 99 ? 5.699 -5.130 -5.757 1.00 97.88 99 SER A C 1
ATOM 781 O O . SER A 1 99 ? 6.859 -4.833 -5.474 1.00 97.88 99 SER A O 1
ATOM 783 N N . ASP A 1 100 ? 5.390 -6.045 -6.665 1.00 97.06 100 ASP A N 1
ATOM 784 C CA . ASP A 1 100 ? 6.348 -6.720 -7.539 1.00 97.06 100 ASP A CA 1
ATOM 785 C C . ASP A 1 100 ? 6.311 -6.119 -8.953 1.00 97.06 100 ASP A C 1
ATOM 787 O O . ASP A 1 100 ? 5.337 -5.471 -9.348 1.00 97.06 100 ASP A O 1
ATOM 791 N N . ASP A 1 101 ? 7.372 -6.365 -9.727 1.00 96.12 101 ASP A N 1
ATOM 792 C CA . ASP A 1 101 ? 7.502 -5.930 -11.122 1.00 96.12 101 ASP A CA 1
ATOM 793 C C . ASP A 1 101 ? 7.318 -4.405 -11.294 1.00 96.12 101 ASP A C 1
ATOM 795 O O . ASP A 1 101 ? 6.745 -3.939 -12.281 1.00 96.12 101 ASP A O 1
ATOM 799 N N . LEU A 1 102 ? 7.785 -3.602 -10.329 1.00 95.88 102 LEU A N 1
ATOM 800 C CA . LEU A 1 102 ? 7.704 -2.144 -10.409 1.00 95.88 102 LEU A CA 1
ATOM 801 C C . LEU A 1 102 ? 8.579 -1.619 -11.547 1.00 95.88 102 LEU A C 1
ATOM 803 O O . LEU A 1 102 ? 9.740 -2.017 -11.684 1.00 95.88 102 LEU A O 1
ATOM 807 N N . THR A 1 103 ? 8.024 -0.686 -12.322 1.00 95.94 103 THR A N 1
ATOM 808 C CA . THR A 1 103 ? 8.761 -0.025 -13.397 1.00 95.94 103 THR A CA 1
ATOM 809 C C . THR A 1 103 ? 9.894 0.824 -12.824 1.00 95.94 103 THR A C 1
ATOM 811 O O . THR A 1 103 ? 9.678 1.660 -11.944 1.00 95.94 103 THR A O 1
ATOM 814 N N . ALA A 1 104 ? 11.102 0.649 -13.350 1.00 95.25 104 ALA A N 1
ATOM 815 C CA . ALA A 1 104 ? 12.260 1.468 -13.029 1.00 95.25 104 ALA A CA 1
ATOM 816 C C . ALA A 1 104 ? 12.979 1.909 -14.301 1.00 95.25 104 ALA A C 1
ATOM 818 O O . ALA A 1 104 ? 12.985 1.197 -15.303 1.00 95.25 104 ALA A O 1
ATOM 819 N N . SER A 1 105 ? 13.592 3.093 -14.263 1.00 95.25 105 SER A N 1
ATOM 820 C CA . SER A 1 105 ? 14.477 3.534 -15.335 1.00 95.25 105 SER A CA 1
ATOM 821 C C . SER A 1 105 ? 15.887 2.984 -15.132 1.00 95.25 105 SER A C 1
ATOM 823 O O . SER A 1 105 ? 16.407 2.944 -14.014 1.00 95.25 105 SER A O 1
ATOM 825 N N . PHE A 1 106 ? 16.528 2.599 -16.228 1.00 95.56 106 PHE A N 1
ATOM 826 C CA . PHE A 1 106 ? 17.916 2.151 -16.246 1.00 95.56 106 PHE A CA 1
ATOM 827 C C . PHE A 1 106 ? 18.645 2.702 -17.475 1.00 95.56 106 PHE A C 1
ATOM 829 O O . PHE A 1 106 ? 18.027 3.132 -18.452 1.00 95.56 106 PHE A O 1
ATOM 836 N N . VAL A 1 107 ? 19.978 2.702 -17.426 1.00 96.88 107 VAL A N 1
ATOM 837 C CA . VAL A 1 107 ? 20.814 3.090 -18.568 1.00 96.88 107 VAL A CA 1
ATOM 838 C C . VAL A 1 107 ? 20.911 1.902 -19.523 1.00 96.88 107 VAL A C 1
ATOM 840 O O . VAL A 1 107 ? 21.599 0.925 -19.235 1.00 96.88 107 VAL A O 1
ATOM 843 N N . LYS A 1 108 ? 20.221 1.984 -20.662 1.00 95.88 108 LYS A N 1
ATOM 844 C CA . LYS A 1 108 ? 20.259 0.973 -21.730 1.00 95.88 108 LYS A CA 1
ATOM 845 C C . LYS A 1 108 ? 21.564 1.046 -22.517 1.00 95.88 108 LYS A C 1
ATOM 847 O O . LYS A 1 108 ? 22.137 0.019 -22.865 1.00 95.88 108 LYS A O 1
ATOM 852 N N . GLN A 1 109 ? 22.038 2.262 -22.775 1.00 95.31 109 GLN A N 1
ATOM 853 C CA . GLN A 1 109 ? 23.307 2.509 -23.449 1.00 95.31 109 GLN A CA 1
ATOM 854 C C . GLN A 1 109 ? 23.997 3.703 -22.805 1.00 95.31 109 GLN A C 1
ATOM 856 O O . GLN A 1 109 ? 23.446 4.802 -22.775 1.00 95.31 109 GLN A O 1
ATOM 861 N N . GLN A 1 110 ? 25.216 3.493 -22.313 1.00 94.19 110 GLN A N 1
ATOM 862 C CA . GLN A 1 110 ? 26.053 4.580 -21.825 1.00 94.19 110 GLN A CA 1
ATOM 863 C C . GLN A 1 110 ? 26.606 5.365 -23.019 1.00 94.19 110 GLN A C 1
ATOM 865 O O . GLN A 1 110 ? 27.216 4.780 -23.915 1.00 94.19 110 GLN A O 1
ATOM 870 N N . GLY A 1 111 ? 26.392 6.680 -23.034 1.00 90.19 111 GLY A N 1
ATOM 871 C CA . GLY A 1 111 ? 26.969 7.551 -24.051 1.00 90.19 111 GLY A CA 1
ATOM 872 C C . GLY A 1 111 ? 28.486 7.676 -23.900 1.00 90.19 111 GLY A C 1
ATOM 873 O O . GLY A 1 111 ? 29.020 7.586 -22.791 1.00 90.19 111 GLY A O 1
ATOM 874 N N . ALA A 1 112 ? 29.176 7.915 -25.010 1.00 88.75 112 ALA A N 1
ATOM 875 C CA . ALA A 1 112 ? 30.604 8.212 -25.050 1.00 88.75 112 ALA A CA 1
ATOM 876 C C . ALA A 1 112 ? 30.836 9.590 -25.672 1.00 88.75 112 ALA A C 1
ATOM 878 O O . ALA A 1 112 ? 30.191 9.937 -26.655 1.00 88.75 112 ALA A O 1
ATOM 879 N N . PHE A 1 113 ? 31.777 10.362 -25.126 1.00 83.50 113 PHE A N 1
ATOM 880 C CA . PHE A 1 113 ? 32.159 11.671 -25.674 1.00 83.50 113 PHE A CA 1
ATOM 881 C C . PHE A 1 113 ? 33.276 11.590 -26.727 1.00 83.50 113 PHE A C 1
ATOM 883 O O . PHE A 1 113 ? 33.477 12.544 -27.473 1.00 83.50 113 PHE A O 1
ATOM 890 N N . PHE A 1 114 ? 34.002 10.469 -26.800 1.00 82.19 114 PHE A N 1
ATOM 891 C CA . PHE A 1 114 ? 35.148 10.285 -27.692 1.00 82.19 114 PHE A CA 1
ATOM 892 C C . PHE A 1 114 ? 35.199 8.844 -28.230 1.00 82.19 114 PHE A C 1
ATOM 894 O O . PHE A 1 114 ? 34.894 7.920 -27.475 1.00 82.19 114 PHE A O 1
ATOM 901 N N . PRO A 1 115 ? 35.613 8.616 -29.493 1.00 83.25 115 PRO A N 1
ATOM 902 C CA . PRO A 1 115 ? 35.955 9.614 -30.516 1.00 83.25 115 PRO A CA 1
ATOM 903 C C . PRO A 1 115 ? 34.739 10.274 -31.182 1.00 83.25 115 PRO A C 1
ATOM 905 O O . PRO A 1 115 ? 34.896 11.300 -31.837 1.00 83.25 115 PRO A O 1
ATOM 9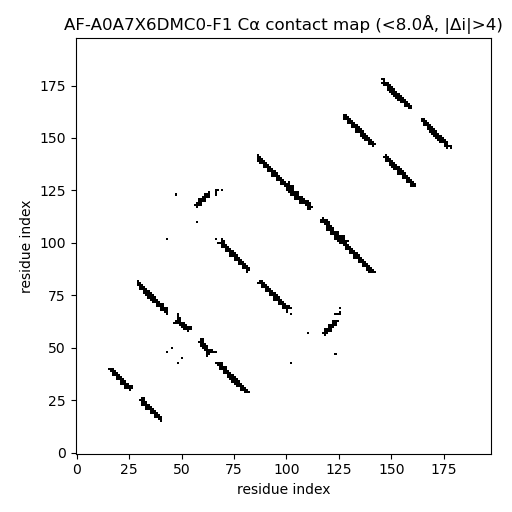08 N N . PHE A 1 116 ? 33.536 9.730 -30.990 1.00 84.19 116 PHE A N 1
ATOM 909 C CA . PHE A 1 116 ? 32.296 10.277 -31.541 1.00 84.19 116 PHE A CA 1
ATOM 910 C C . PHE A 1 116 ? 31.257 10.434 -30.425 1.00 84.19 116 PHE A C 1
ATOM 912 O O . PHE A 1 116 ? 31.012 9.454 -29.714 1.00 84.19 116 PHE A O 1
ATOM 919 N N . PRO A 1 117 ? 30.652 11.627 -30.254 1.00 86.38 117 PRO A N 1
ATOM 920 C CA . PRO A 1 117 ? 29.643 11.844 -29.231 1.00 86.38 117 PRO A CA 1
ATOM 921 C C . PRO A 1 117 ? 28.424 10.963 -29.516 1.00 86.38 117 PRO A C 1
ATOM 923 O O . PRO A 1 117 ? 27.783 11.083 -30.559 1.00 86.38 117 PRO A O 1
ATOM 926 N N . THR A 1 118 ? 28.110 10.072 -28.583 1.00 93.50 118 THR A N 1
ATOM 927 C CA . THR A 1 118 ? 26.903 9.244 -28.595 1.00 93.50 118 THR A CA 1
ATOM 928 C C . THR A 1 118 ? 26.079 9.550 -27.347 1.00 93.50 118 THR A C 1
ATOM 930 O O . THR A 1 118 ? 26.647 9.666 -26.257 1.00 93.50 118 THR A O 1
ATOM 933 N N . PRO A 1 119 ? 24.754 9.713 -27.476 1.00 94.88 119 PRO A N 1
ATOM 934 C CA . PRO A 1 119 ? 23.904 10.014 -26.336 1.00 94.88 119 PRO A CA 1
ATOM 935 C C . PRO A 1 119 ? 23.785 8.809 -25.397 1.00 94.88 119 PRO A C 1
ATOM 937 O O . PRO A 1 119 ? 23.848 7.651 -25.812 1.00 94.88 119 PRO A O 1
ATOM 940 N N . THR A 1 120 ? 23.567 9.094 -24.117 1.00 96.19 120 THR A N 1
ATOM 941 C CA . THR A 1 120 ? 23.143 8.103 -23.129 1.00 96.19 120 THR A CA 1
ATOM 942 C C . THR A 1 120 ? 21.666 7.809 -23.341 1.00 96.19 120 THR A C 1
ATOM 944 O O . THR A 1 120 ? 20.842 8.722 -23.366 1.00 96.19 120 THR A O 1
ATOM 947 N N . THR A 1 121 ? 21.328 6.534 -23.492 1.00 97.00 121 THR A N 1
ATOM 948 C CA . THR A 1 121 ? 19.947 6.085 -23.678 1.00 97.00 121 THR A CA 1
ATOM 949 C C . THR A 1 121 ? 19.435 5.465 -22.389 1.00 97.00 121 THR A C 1
ATOM 951 O O . THR A 1 121 ? 20.024 4.512 -21.875 1.00 97.00 121 THR A O 1
ATOM 954 N N . PHE A 1 122 ? 18.326 5.991 -21.884 1.00 97.69 122 PHE A N 1
ATOM 955 C CA . PHE A 1 122 ? 17.575 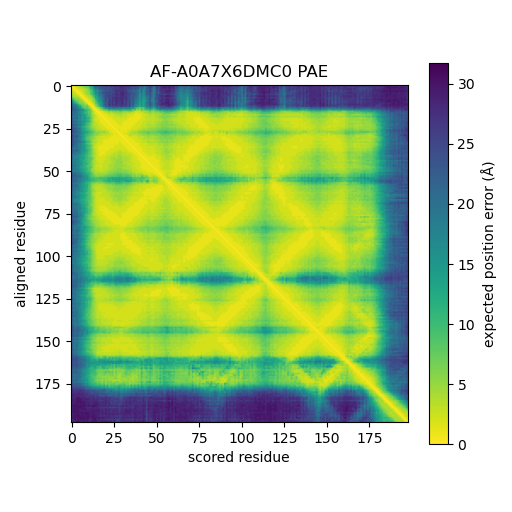5.429 -20.771 1.00 97.69 122 PHE A CA 1
ATOM 956 C C . PHE A 1 122 ? 16.396 4.623 -21.297 1.00 97.69 122 PHE A C 1
ATOM 958 O O . PHE A 1 122 ? 15.766 5.008 -22.281 1.00 97.69 122 PHE A O 1
ATOM 965 N N . SER A 1 123 ? 16.080 3.529 -20.618 1.00 97.94 123 SER A N 1
ATOM 966 C CA . SER A 1 123 ? 14.866 2.759 -20.868 1.00 97.94 123 SER A CA 1
ATOM 967 C C . SER A 1 123 ? 14.254 2.283 -19.556 1.00 97.94 123 SER A C 1
ATOM 969 O O . SER A 1 123 ? 14.713 2.678 -18.482 1.00 97.94 123 SER A O 1
ATOM 971 N N . PHE A 1 124 ? 13.197 1.482 -19.643 1.00 97.81 124 PHE A N 1
ATOM 972 C CA . PHE A 1 124 ? 12.405 1.034 -18.504 1.00 97.81 124 PHE A CA 1
ATOM 973 C C . PHE A 1 124 ? 12.403 -0.486 -18.406 1.00 97.81 124 PHE A C 1
ATOM 975 O O . PHE A 1 124 ? 12.311 -1.176 -19.423 1.00 97.81 124 PHE A O 1
ATOM 982 N N . ASP A 1 125 ? 12.469 -1.018 -17.193 1.00 97.19 125 ASP A N 1
ATOM 983 C CA . ASP A 1 125 ? 12.288 -2.440 -16.906 1.00 97.19 125 ASP A CA 1
ATOM 984 C C . ASP A 1 125 ? 11.401 -2.656 -15.671 1.00 97.19 125 ASP A C 1
ATOM 986 O O . ASP A 1 125 ? 11.025 -1.707 -14.990 1.00 97.19 125 ASP A O 1
ATOM 990 N N . ASN A 1 126 ? 11.047 -3.913 -15.397 1.00 96.31 126 ASN A N 1
ATOM 991 C CA . ASN A 1 126 ? 10.283 -4.326 -14.216 1.00 96.31 126 ASN A CA 1
ATOM 992 C C . ASN A 1 126 ? 11.212 -4.911 -13.135 1.00 96.31 126 ASN A C 1
ATOM 994 O O . ASN A 1 126 ? 10.976 -6.010 -12.635 1.00 96.31 126 ASN A O 1
ATOM 998 N N . SER A 1 127 ? 12.333 -4.249 -12.841 1.00 95.00 127 SER A N 1
ATOM 999 C CA . SER A 1 127 ? 13.371 -4.806 -11.958 1.00 95.00 127 SER A CA 1
ATOM 1000 C C . SER A 1 127 ? 13.134 -4.577 -10.463 1.00 95.00 127 SER A C 1
ATOM 1002 O O . SER A 1 127 ? 13.780 -5.235 -9.645 1.00 95.00 127 SER A O 1
ATOM 1004 N N . ARG A 1 128 ? 12.234 -3.661 -10.084 1.00 95.25 128 ARG A N 1
ATOM 1005 C CA . ARG A 1 128 ? 12.076 -3.233 -8.687 1.00 95.25 128 ARG A CA 1
ATOM 1006 C C . ARG A 1 128 ? 10.945 -3.931 -7.951 1.00 95.25 128 ARG A C 1
ATOM 1008 O O . ARG A 1 128 ? 9.968 -4.393 -8.544 1.00 95.25 128 ARG A O 1
ATOM 1015 N N . LYS A 1 129 ? 11.072 -3.943 -6.624 1.00 96.69 129 LYS A N 1
ATOM 1016 C CA . LYS A 1 129 ? 10.033 -4.385 -5.695 1.00 96.69 129 LYS A CA 1
ATOM 1017 C C . LYS A 1 129 ? 9.960 -3.438 -4.512 1.00 96.69 129 LYS A C 1
ATOM 1019 O O . LYS A 1 129 ? 10.983 -2.949 -4.052 1.00 96.69 129 LYS A O 1
ATOM 1024 N N . ALA A 1 130 ? 8.767 -3.220 -3.982 1.00 96.88 130 ALA A N 1
ATOM 1025 C CA . ALA A 1 130 ? 8.586 -2.425 -2.776 1.00 96.88 130 ALA A CA 1
ATOM 1026 C C . ALA A 1 130 ? 7.677 -3.147 -1.791 1.00 96.88 130 ALA A C 1
ATOM 1028 O O . ALA A 1 130 ? 6.708 -3.794 -2.178 1.00 96.88 130 ALA A O 1
ATOM 1029 N N . THR A 1 131 ? 7.968 -3.009 -0.506 1.00 97.62 131 THR A N 1
ATOM 1030 C CA . THR A 1 131 ? 7.126 -3.511 0.578 1.00 97.62 131 THR A CA 1
ATOM 1031 C C . THR A 1 131 ? 6.711 -2.348 1.464 1.00 97.62 131 THR A C 1
ATOM 1033 O O . THR A 1 131 ? 7.562 -1.604 1.944 1.00 97.62 131 THR A O 1
ATOM 1036 N N . ALA A 1 132 ? 5.416 -2.222 1.734 1.00 97.69 132 ALA A N 1
ATOM 1037 C CA . ALA A 1 132 ? 4.875 -1.303 2.727 1.00 97.69 132 ALA A CA 1
ATOM 1038 C C . ALA A 1 132 ? 4.162 -2.104 3.819 1.00 97.69 132 ALA A C 1
ATOM 1040 O O . ALA A 1 132 ? 3.312 -2.945 3.540 1.00 97.69 132 ALA A O 1
ATOM 1041 N N . LYS A 1 133 ? 4.509 -1.873 5.081 1.00 98.06 133 LYS A N 1
ATOM 1042 C CA . LYS A 1 133 ? 3.898 -2.567 6.223 1.00 98.06 133 LYS A CA 1
ATOM 1043 C C . LYS A 1 133 ? 3.659 -1.599 7.361 1.00 98.06 133 LYS A C 1
ATOM 1045 O O . LYS A 1 133 ? 4.461 -0.689 7.587 1.00 98.06 133 LYS A O 1
ATOM 1050 N N . GLY A 1 134 ? 2.586 -1.811 8.105 1.00 98.00 134 GLY A N 1
ATOM 1051 C CA . GLY A 1 134 ? 2.203 -0.843 9.112 1.00 98.00 134 GLY A CA 1
ATOM 1052 C C . GLY A 1 134 ? 1.050 -1.260 9.997 1.00 98.00 134 GLY A C 1
ATOM 1053 O O . GLY A 1 134 ? 0.551 -2.385 9.948 1.00 98.00 134 GLY A O 1
ATOM 1054 N N . ALA A 1 135 ? 0.674 -0.308 10.839 1.00 98.50 135 ALA A N 1
ATOM 1055 C CA . ALA A 1 135 ? -0.443 -0.402 11.748 1.00 98.50 135 A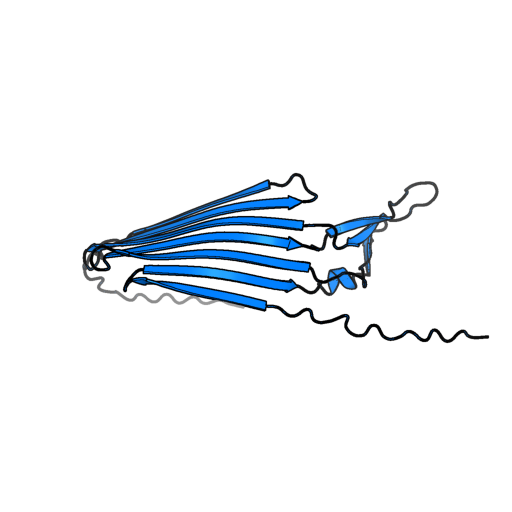LA A CA 1
ATOM 1056 C C . ALA A 1 135 ? -1.230 0.907 11.728 1.00 98.50 135 ALA A C 1
ATOM 1058 O O . ALA A 1 135 ? -0.644 1.993 11.802 1.00 98.50 135 ALA A O 1
ATOM 1059 N N . GLU A 1 136 ? -2.552 0.801 11.697 1.00 98.44 136 GLU A N 1
ATOM 1060 C CA . GLU A 1 136 ? -3.455 1.929 11.889 1.00 98.44 136 GLU A CA 1
ATOM 1061 C C . GLU A 1 136 ? -4.291 1.701 13.139 1.00 98.44 136 GLU A C 1
ATOM 1063 O O . GLU A 1 136 ? -4.769 0.600 13.391 1.00 98.44 136 GLU A O 1
ATOM 1068 N N . LEU A 1 137 ? -4.462 2.745 13.942 1.00 98.44 137 LEU A N 1
ATOM 1069 C CA . LEU A 1 137 ? -5.292 2.739 15.136 1.00 98.44 137 LEU A CA 1
ATOM 1070 C C . LEU A 1 137 ? -6.205 3.958 15.106 1.00 98.44 137 LEU A C 1
ATOM 1072 O O . LEU A 1 137 ? -5.794 5.077 14.781 1.00 98.44 137 LEU A O 1
ATOM 1076 N N . LYS A 1 138 ? -7.458 3.756 15.486 1.00 98.50 138 LYS A N 1
ATOM 1077 C CA . LYS A 1 138 ? -8.462 4.810 15.561 1.00 98.50 138 LYS A CA 1
ATOM 1078 C C . LYS A 1 138 ? -9.337 4.586 16.776 1.00 98.50 138 LYS A C 1
ATOM 1080 O O . LYS A 1 138 ? -10.002 3.563 16.886 1.00 98.50 138 LYS A O 1
ATOM 1085 N N . TRP A 1 139 ? -9.381 5.569 17.665 1.00 98.44 139 TRP A N 1
ATOM 1086 C CA . TRP A 1 139 ? -10.189 5.537 18.877 1.00 98.44 139 TRP A CA 1
ATOM 1087 C C . TRP A 1 139 ? -11.100 6.754 18.942 1.00 98.44 139 TRP A C 1
ATOM 1089 O O . TRP A 1 139 ? -10.677 7.882 18.696 1.00 98.44 139 TRP A O 1
ATOM 1099 N N . THR A 1 140 ? -12.352 6.532 19.321 1.00 98.38 140 THR A N 1
ATOM 1100 C CA . THR A 1 140 ? -13.316 7.594 19.613 1.00 98.38 140 THR A CA 1
ATOM 1101 C C . THR A 1 140 ? -13.903 7.350 20.989 1.00 98.38 140 THR A C 1
ATOM 1103 O O . THR A 1 140 ? -14.552 6.330 21.202 1.00 98.38 140 THR A O 1
ATOM 1106 N N . TYR A 1 141 ? -13.695 8.277 21.922 1.00 98.31 141 TYR A N 1
ATOM 1107 C CA . TYR A 1 141 ? -14.197 8.171 23.287 1.00 98.31 141 TYR A CA 1
ATOM 1108 C C . TYR A 1 141 ? -15.134 9.325 23.639 1.00 98.31 141 TYR A C 1
ATOM 1110 O O . TYR A 1 141 ? -14.741 10.490 23.604 1.00 98.31 141 TYR A O 1
ATOM 1118 N N . ARG A 1 142 ? -16.370 9.003 24.021 1.00 97.44 142 ARG A N 1
ATOM 1119 C CA . ARG A 1 142 ? -17.425 9.929 24.439 1.00 97.44 142 ARG A CA 1
ATOM 1120 C C . ARG A 1 142 ? -17.628 9.847 25.949 1.00 97.44 142 ARG A C 1
ATOM 1122 O O . ARG A 1 142 ? -18.376 9.012 26.448 1.00 97.44 142 ARG A O 1
ATOM 1129 N N . PHE A 1 143 ? -16.995 10.755 26.682 1.00 95.38 143 PHE A N 1
ATOM 1130 C CA . PHE A 1 143 ? -17.106 10.818 28.143 1.00 95.38 143 PHE A CA 1
ATOM 1131 C C . PHE A 1 143 ? -18.331 11.613 28.630 1.00 95.38 143 PHE A C 1
ATOM 1133 O O . PHE A 1 143 ? -18.697 11.507 29.797 1.00 95.38 143 PHE A O 1
ATOM 1140 N N . ALA A 1 144 ? -18.992 12.386 27.755 1.00 94.25 144 ALA A N 1
ATOM 1141 C CA . ALA A 1 144 ? -20.290 13.017 28.023 1.00 94.25 144 ALA A CA 1
ATOM 1142 C C . ALA A 1 144 ? -21.111 13.179 26.723 1.00 94.25 144 ALA A C 1
ATOM 1144 O O . ALA A 1 144 ? -20.532 13.145 25.636 1.00 94.25 144 ALA A O 1
ATOM 1145 N N . PRO A 1 145 ? -22.437 13.426 26.775 1.00 91.75 145 PRO A N 1
ATOM 1146 C CA . PRO A 1 145 ? -23.271 13.517 25.573 1.00 91.75 145 PRO A CA 1
ATOM 1147 C C . PRO A 1 145 ? -22.761 14.491 24.498 1.00 91.75 145 PRO A C 1
ATOM 1149 O O . PRO A 1 145 ? -22.852 14.183 23.317 1.00 91.75 145 PRO A O 1
ATOM 1152 N N . ALA A 1 146 ? -22.154 15.615 24.871 1.00 92.19 146 ALA A N 1
ATOM 1153 C CA . ALA A 1 146 ? -21.593 16.580 23.920 1.00 92.19 146 ALA A CA 1
ATOM 1154 C C . ALA A 1 146 ? -20.057 16.647 23.947 1.00 92.19 146 ALA A C 1
ATOM 1156 O O . ALA A 1 146 ? -19.483 17.583 23.396 1.00 92.19 146 ALA A O 1
ATOM 1157 N N . ARG A 1 147 ? -19.388 15.706 24.631 1.00 95.06 147 ARG A N 1
ATOM 1158 C CA . ARG A 1 147 ? -17.932 15.731 24.799 1.00 95.06 147 ARG A CA 1
ATOM 1159 C C . ARG A 1 147 ? -17.293 14.423 24.368 1.00 95.06 147 ARG A C 1
ATOM 1161 O O . ARG A 1 147 ? -17.603 13.364 24.916 1.00 95.06 147 ARG A O 1
ATOM 1168 N N . TRP A 1 148 ? -16.390 14.519 23.407 1.00 96.50 148 TRP A N 1
ATOM 1169 C CA . TRP A 1 148 ? -15.679 13.386 22.847 1.00 96.50 148 TRP A CA 1
ATOM 1170 C C . TRP A 1 148 ? -14.242 13.744 22.474 1.00 96.50 148 TRP A C 1
ATOM 1172 O O . TRP A 1 148 ? -13.895 14.908 22.257 1.00 96.50 148 TRP A O 1
ATOM 1182 N N . VAL A 1 149 ? -13.410 12.712 22.412 1.00 97.75 149 VAL A N 1
ATOM 1183 C CA . VAL A 1 149 ? -12.039 12.752 21.908 1.00 97.75 149 VAL A CA 1
ATOM 1184 C C . VAL A 1 149 ? -11.910 11.705 20.816 1.00 97.75 149 VAL A C 1
ATOM 1186 O O . VAL A 1 149 ? -12.390 10.583 20.959 1.00 97.75 149 VAL A O 1
ATOM 1189 N N . TYR A 1 150 ? -11.265 12.093 19.730 1.00 97.62 150 TYR A N 1
ATOM 1190 C CA . TYR A 1 150 ? -10.884 11.242 18.622 1.00 97.62 150 TYR A CA 1
ATOM 1191 C C . TYR A 1 150 ? -9.367 11.218 18.521 1.00 97.62 150 TYR A C 1
ATOM 1193 O O . TYR A 1 150 ? -8.722 12.271 18.511 1.00 97.62 150 TYR A O 1
ATOM 1201 N N . VAL A 1 151 ? -8.815 10.019 18.415 1.00 97.94 151 VAL A N 1
ATOM 1202 C CA . VAL A 1 151 ? -7.394 9.781 18.197 1.00 97.94 151 VAL A CA 1
ATOM 1203 C C . VAL A 1 151 ? -7.257 8.885 16.982 1.00 97.94 151 VAL A C 1
ATOM 1205 O O . VAL A 1 151 ? -7.922 7.857 16.883 1.00 97.94 151 VAL A O 1
ATOM 1208 N N . ASN A 1 152 ? -6.382 9.267 16.066 1.00 97.69 152 ASN A N 1
ATOM 1209 C CA . ASN A 1 152 ? -5.965 8.429 14.959 1.00 97.69 152 ASN A CA 1
ATOM 1210 C C . ASN A 1 152 ? -4.441 8.413 14.883 1.00 97.69 152 ASN A C 1
ATOM 1212 O O . ASN A 1 152 ? -3.787 9.449 15.034 1.00 97.69 152 ASN A O 1
ATOM 1216 N N . TYR A 1 153 ? -3.904 7.220 14.691 1.00 97.06 153 TYR A N 1
ATOM 1217 C CA . TYR A 1 153 ? -2.485 6.939 14.670 1.00 97.06 153 TYR A CA 1
ATOM 1218 C C . TYR A 1 153 ? -2.192 5.997 13.508 1.00 97.06 153 TYR A C 1
ATOM 1220 O O . TYR A 1 153 ? -2.810 4.940 13.409 1.00 97.06 153 TYR A O 1
ATOM 1228 N N . THR A 1 154 ? -1.230 6.363 12.670 1.00 97.69 154 THR A N 1
ATOM 1229 C CA . THR A 1 154 ? -0.742 5.520 11.576 1.00 97.69 154 THR A CA 1
ATOM 1230 C C . THR A 1 154 ? 0.771 5.416 11.685 1.00 97.69 154 THR A C 1
ATOM 1232 O O . THR A 1 154 ? 1.470 6.433 11.762 1.00 97.69 154 THR A O 1
ATOM 1235 N N . TYR A 1 155 ? 1.264 4.183 11.686 1.00 97.12 155 TYR A N 1
ATOM 1236 C CA . TYR A 1 155 ? 2.677 3.850 11.582 1.00 97.12 155 TYR A CA 1
ATOM 1237 C C . TYR A 1 155 ? 2.897 3.012 10.330 1.00 97.12 155 TYR A C 1
ATOM 1239 O O . TYR A 1 155 ? 2.259 1.976 10.167 1.00 97.12 155 TYR A O 1
ATOM 1247 N N . GLU A 1 156 ? 3.829 3.426 9.483 1.00 97.75 156 GLU A N 1
ATOM 1248 C CA . GLU A 1 156 ? 4.145 2.733 8.239 1.00 97.75 156 GLU A CA 1
ATOM 1249 C C . GLU A 1 156 ? 5.656 2.716 8.009 1.00 97.75 156 GLU A C 1
ATOM 1251 O O . GLU A 1 156 ? 6.372 3.680 8.297 1.00 97.75 156 GLU A O 1
ATOM 1256 N N . THR A 1 157 ? 6.156 1.596 7.501 1.00 96.56 157 THR A N 1
ATOM 1257 C CA . THR A 1 157 ? 7.523 1.448 7.004 1.00 96.56 157 THR A CA 1
ATOM 1258 C C . THR A 1 157 ? 7.475 0.996 5.554 1.00 96.56 157 THR A C 1
ATOM 1260 O O . THR A 1 157 ? 6.747 0.055 5.234 1.00 96.56 157 THR A O 1
ATOM 1263 N N . ILE A 1 158 ? 8.272 1.653 4.713 1.00 95.69 158 ILE A N 1
ATOM 1264 C CA . ILE A 1 158 ? 8.414 1.350 3.290 1.00 95.69 158 ILE A CA 1
ATOM 1265 C C . ILE A 1 158 ? 9.865 0.942 3.033 1.00 95.69 158 ILE A C 1
ATOM 1267 O O . ILE A 1 158 ? 10.785 1.713 3.323 1.00 95.69 158 ILE A O 1
ATOM 1271 N N . ASP A 1 159 ? 10.044 -0.257 2.491 1.00 95.31 159 ASP A N 1
ATOM 1272 C CA . ASP A 1 159 ? 11.321 -0.829 2.069 1.00 95.31 159 ASP A CA 1
ATOM 1273 C C . ASP A 1 159 ? 11.288 -0.992 0.526 1.00 95.31 159 ASP A C 1
ATOM 1275 O O . ASP A 1 159 ? 10.330 -1.558 0.000 1.00 95.31 159 ASP A O 1
ATOM 1279 N N . ASP A 1 160 ? 12.290 -0.479 -0.202 1.00 92.81 160 ASP A N 1
ATOM 1280 C CA . ASP A 1 160 ? 12.422 -0.599 -1.673 1.00 92.81 160 ASP A CA 1
ATOM 1281 C C . ASP A 1 160 ? 13.640 -1.473 -2.022 1.00 92.81 160 ASP A C 1
ATOM 1283 O O . ASP A 1 160 ? 14.789 -1.088 -1.787 1.00 92.81 160 ASP A O 1
ATOM 1287 N N . ASP A 1 161 ? 13.390 -2.664 -2.569 1.00 83.00 161 ASP A N 1
ATOM 1288 C CA . ASP A 1 161 ? 14.431 -3.603 -2.981 1.00 83.00 161 ASP A CA 1
ATOM 1289 C C . ASP A 1 161 ? 15.066 -3.100 -4.283 1.00 83.00 161 ASP A C 1
ATOM 1291 O O . ASP A 1 161 ? 14.501 -3.200 -5.374 1.00 83.00 161 ASP A O 1
ATOM 1295 N N . GLY A 1 162 ? 16.269 -2.545 -4.152 1.00 70.56 162 GLY A N 1
ATOM 1296 C CA . GLY A 1 162 ? 17.012 -1.928 -5.253 1.00 70.56 162 GLY A CA 1
ATOM 1297 C C . GLY A 1 162 ? 17.468 -0.503 -4.953 1.00 70.56 162 GLY A C 1
ATOM 1298 O O . GLY A 1 162 ? 18.270 0.052 -5.705 1.00 70.56 162 GLY A O 1
ATOM 1299 N N . SER A 1 163 ? 17.030 0.081 -3.835 1.00 72.44 163 SER A N 1
ATOM 1300 C CA . SER A 1 163 ? 17.584 1.325 -3.312 1.00 72.44 163 SER A CA 1
ATOM 1301 C C . SER A 1 163 ? 17.977 1.187 -1.838 1.00 72.44 163 SER A C 1
ATOM 1303 O O . SER A 1 163 ? 17.542 0.295 -1.118 1.00 72.44 163 SER A O 1
ATOM 1305 N N . THR A 1 164 ? 18.842 2.077 -1.354 1.00 73.00 164 THR A N 1
ATOM 1306 C CA . THR A 1 164 ? 19.139 2.202 0.084 1.00 73.00 164 THR A CA 1
ATOM 1307 C C . THR A 1 164 ? 18.028 2.935 0.844 1.00 73.00 164 THR A C 1
ATOM 1309 O O . THR A 1 164 ? 18.193 3.262 2.022 1.00 73.00 164 THR A O 1
ATOM 1312 N N . PHE A 1 165 ? 16.896 3.223 0.193 1.00 75.19 165 PHE A N 1
ATOM 1313 C CA . PHE A 1 165 ? 15.818 3.986 0.790 1.00 75.19 165 PHE A CA 1
ATOM 1314 C C . PHE A 1 165 ? 15.002 3.122 1.755 1.00 75.19 165 PHE A C 1
ATOM 1316 O O . PHE A 1 165 ? 14.431 2.098 1.388 1.00 75.19 165 PHE A O 1
ATOM 1323 N N . ARG A 1 166 ? 14.913 3.583 3.005 1.00 79.56 166 ARG A N 1
ATOM 1324 C CA . ARG A 1 166 ? 13.961 3.085 3.999 1.00 79.56 166 ARG A CA 1
ATOM 1325 C C . ARG A 1 166 ? 13.152 4.255 4.529 1.00 79.56 166 ARG A C 1
ATOM 1327 O O . ARG A 1 166 ? 13.689 5.129 5.211 1.00 79.56 166 ARG A O 1
ATOM 1334 N N . GLY A 1 167 ? 11.865 4.269 4.211 1.00 80.69 167 GLY A N 1
ATOM 1335 C CA . GLY A 1 167 ? 10.926 5.281 4.673 1.00 80.69 167 GLY A CA 1
ATOM 1336 C C . GLY A 1 167 ? 10.256 4.853 5.974 1.00 80.69 167 GLY A C 1
ATOM 1337 O O . GLY A 1 167 ? 9.836 3.707 6.112 1.00 80.69 167 GLY A O 1
ATOM 1338 N N . LYS A 1 168 ? 10.114 5.780 6.924 1.00 87.12 168 LYS A N 1
ATOM 1339 C CA . LYS A 1 168 ? 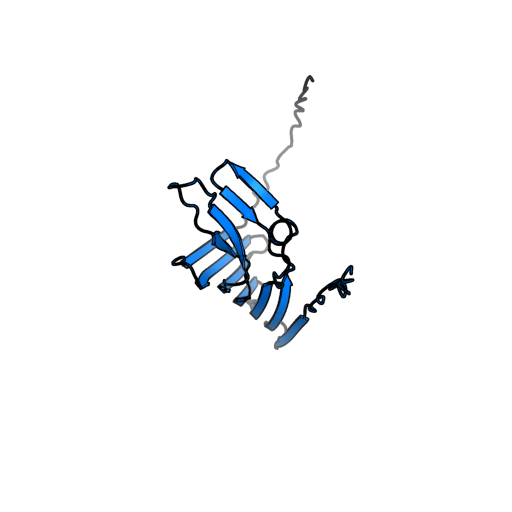9.242 5.611 8.094 1.00 87.12 168 LYS A CA 1
ATOM 1340 C C . LYS A 1 168 ? 8.276 6.779 8.158 1.00 87.12 168 LYS A C 1
ATOM 1342 O O . LYS A 1 168 ? 8.704 7.932 8.156 1.00 87.12 168 LYS A O 1
ATOM 1347 N N . ILE A 1 169 ? 6.986 6.480 8.228 1.00 84.69 169 ILE A N 1
ATOM 1348 C CA . ILE A 1 169 ? 5.928 7.476 8.349 1.00 84.69 169 ILE A CA 1
ATOM 1349 C C . ILE A 1 169 ? 5.230 7.257 9.686 1.00 84.69 169 ILE A C 1
ATOM 1351 O O . ILE A 1 169 ? 4.777 6.159 10.003 1.00 84.69 169 ILE A O 1
ATOM 1355 N N . LEU A 1 170 ? 5.144 8.333 10.462 1.00 86.75 170 LEU A N 1
ATOM 1356 C CA . LEU A 1 170 ? 4.399 8.394 11.708 1.00 86.75 170 LEU A CA 1
ATOM 1357 C C . LEU A 1 170 ? 3.424 9.562 11.619 1.00 86.75 170 LEU A C 1
ATOM 1359 O O . LEU A 1 170 ? 3.844 10.707 11.438 1.00 86.75 170 LEU A O 1
ATOM 1363 N N . ARG A 1 171 ? 2.126 9.291 11.742 1.00 86.00 171 ARG A N 1
ATOM 1364 C CA . ARG A 1 171 ? 1.087 10.327 11.751 1.00 86.00 171 ARG A CA 1
ATOM 1365 C C . ARG A 1 171 ? 0.217 10.163 12.980 1.00 86.00 171 ARG A C 1
ATOM 1367 O O . ARG A 1 171 ? -0.297 9.081 13.240 1.00 86.00 171 ARG A O 1
ATOM 1374 N N . VAL A 1 172 ? 0.039 11.258 13.714 1.00 87.44 172 VAL A N 1
ATOM 1375 C CA . VAL A 1 172 ? -0.835 11.318 14.888 1.00 87.44 172 VAL A CA 1
ATOM 1376 C C . VAL A 1 172 ? -1.789 12.484 14.718 1.00 87.44 172 VAL A C 1
ATOM 1378 O O . VAL A 1 172 ? -1.366 13.618 14.484 1.00 87.44 172 VAL A O 1
ATOM 1381 N N . ARG A 1 173 ? -3.084 12.213 14.847 1.00 89.00 173 ARG A N 1
ATOM 1382 C CA . ARG A 1 173 ? -4.132 13.228 14.820 1.00 89.00 173 ARG A CA 1
ATOM 1383 C C . ARG A 1 173 ? -5.012 13.085 16.048 1.00 89.00 173 ARG A C 1
ATOM 1385 O O . ARG A 1 173 ? -5.589 12.028 16.279 1.00 89.00 173 ARG A O 1
ATOM 1392 N N . ILE A 1 174 ? -5.146 14.173 16.800 1.00 89.44 174 ILE A N 1
ATOM 1393 C CA . ILE A 1 174 ? -6.010 14.250 17.977 1.00 89.44 174 ILE A CA 1
ATOM 1394 C C . ILE A 1 174 ? -7.016 15.372 17.745 1.00 89.44 174 ILE A C 1
ATOM 1396 O O . ILE A 1 174 ? -6.638 16.496 17.416 1.00 89.44 174 ILE A O 1
ATOM 1400 N N . ILE A 1 175 ? -8.301 15.062 17.891 1.00 89.38 175 ILE A N 1
ATOM 1401 C CA . ILE A 1 175 ? -9.396 16.026 17.783 1.00 89.38 175 ILE A CA 1
ATOM 1402 C C . ILE A 1 175 ? -10.248 15.885 19.038 1.00 89.38 175 ILE A C 1
ATOM 1404 O O . ILE A 1 175 ? -10.705 14.794 19.364 1.00 89.38 175 ILE A O 1
ATOM 1408 N N . ALA A 1 176 ? -10.479 16.990 19.737 1.00 86.81 176 ALA A N 1
ATOM 1409 C CA . ALA A 1 176 ? -11.364 17.033 20.890 1.00 86.81 176 ALA A CA 1
ATOM 1410 C C . ALA A 1 176 ? -12.517 17.993 20.612 1.00 86.81 176 ALA A C 1
ATOM 1412 O O . ALA A 1 176 ? -12.324 19.072 20.047 1.00 86.81 176 ALA A O 1
ATOM 1413 N N . SER A 1 177 ? -13.721 17.626 21.037 1.00 87.44 177 SER A N 1
ATOM 1414 C CA . SER A 1 177 ? -14.850 18.548 21.001 1.00 87.44 177 SER A CA 1
ATOM 1415 C C . SER A 1 177 ? -14.625 19.680 22.005 1.00 87.44 177 SER A C 1
ATOM 1417 O O . SER A 1 177 ? -14.477 19.425 23.204 1.00 87.44 177 SER A O 1
ATOM 1419 N N . SER A 1 178 ? -14.661 20.930 21.552 1.00 78.19 178 SER A N 1
ATOM 1420 C CA . SER A 1 178 ? -14.812 22.055 22.473 1.00 78.19 178 SER A CA 1
ATOM 1421 C C . SER A 1 178 ? -16.264 22.119 22.950 1.00 78.19 178 SER A C 1
ATOM 1423 O O . SER A 1 178 ? -17.172 21.909 22.141 1.00 78.19 178 SER A O 1
ATOM 1425 N N . PRO A 1 179 ? -16.528 22.431 24.231 1.00 74.31 179 PRO A N 1
ATOM 1426 C CA . PRO A 1 179 ? -17.876 22.768 24.648 1.00 74.31 179 PRO A CA 1
ATOM 1427 C C . PRO A 1 179 ? -18.315 23.971 23.816 1.00 74.31 179 PRO A C 1
ATOM 1429 O O . PRO A 1 179 ? -17.746 25.056 23.932 1.00 74.31 179 PRO A O 1
ATOM 1432 N N . THR A 1 180 ? -19.298 23.778 22.939 1.00 62.53 180 THR A N 1
ATOM 1433 C CA . THR A 1 180 ? -19.960 24.890 22.267 1.00 62.53 180 THR A CA 1
ATOM 1434 C C . THR A 1 180 ? -20.563 25.758 23.357 1.00 62.53 180 THR A C 1
ATOM 1436 O O . THR A 1 180 ? -21.591 25.415 23.941 1.00 62.53 180 THR A O 1
ATOM 1439 N N . SER A 1 181 ? -19.883 26.861 23.674 1.00 53.62 181 SER A N 1
ATOM 1440 C CA . SER A 1 181 ? -20.450 27.944 24.460 1.00 53.62 181 SER A CA 1
ATOM 1441 C C . SER A 1 181 ? -21.676 28.415 23.695 1.00 53.62 181 SER A C 1
ATOM 1443 O O . SER A 1 181 ? -21.578 29.118 22.690 1.00 53.62 181 SER A O 1
ATOM 1445 N N . SER A 1 182 ? -22.841 27.962 24.147 1.00 53.75 182 SER A N 1
ATOM 1446 C CA . SER A 1 182 ? -24.153 28.445 23.738 1.00 53.75 182 SER A CA 1
ATOM 1447 C C . SER A 1 182 ? -24.337 29.885 24.237 1.00 53.75 182 SER A C 1
ATOM 1449 O O . SER A 1 182 ? -25.236 30.191 25.015 1.00 53.75 182 SER A O 1
ATOM 1451 N N . LYS A 1 183 ? -23.463 30.802 23.820 1.00 51.84 183 LYS A N 1
ATOM 1452 C CA . LYS A 1 183 ? -23.714 32.237 23.873 1.00 51.84 183 LYS A CA 1
ATOM 1453 C C . LYS A 1 183 ? -23.949 32.707 22.448 1.00 51.84 183 LYS A C 1
ATOM 1455 O O . LYS A 1 183 ? -23.021 33.053 21.728 1.00 51.84 183 LYS A O 1
ATOM 1460 N N . SER A 1 184 ? -25.225 32.641 22.066 1.00 52.56 184 SER A N 1
ATOM 1461 C CA . SER A 1 184 ? -25.921 33.607 21.211 1.00 52.56 184 SER A CA 1
ATOM 1462 C C . SER A 1 184 ? -24.998 34.457 20.327 1.00 52.56 184 SER A C 1
ATOM 1464 O O . SER A 1 184 ? -24.641 35.585 20.667 1.00 52.56 184 SER A O 1
ATOM 1466 N N . ARG A 1 185 ? -24.623 33.934 19.156 1.00 49.50 185 ARG A N 1
ATOM 1467 C CA . ARG A 1 185 ? -24.160 34.785 18.058 1.00 49.50 185 ARG A CA 1
ATOM 1468 C C . ARG A 1 185 ? -25.402 35.380 17.397 1.00 49.50 185 ARG A C 1
ATOM 1470 O O . ARG A 1 185 ? -25.929 34.823 16.437 1.00 49.50 185 ARG A O 1
ATOM 1477 N N . ARG A 1 186 ? -25.869 36.522 17.916 1.00 51.47 186 ARG A N 1
ATOM 1478 C CA . ARG A 1 186 ? -26.648 37.481 17.119 1.00 51.47 186 ARG A CA 1
ATOM 1479 C C . ARG A 1 186 ? -25.776 37.835 15.913 1.00 51.47 186 ARG A C 1
ATOM 1481 O O . ARG A 1 186 ? -24.748 38.491 16.048 1.00 51.47 186 ARG A O 1
ATOM 1488 N N . ARG A 1 187 ? -26.125 37.282 14.755 1.00 47.88 187 ARG A N 1
ATOM 1489 C CA . ARG A 1 187 ? -25.395 37.448 13.500 1.00 47.88 187 ARG A CA 1
ATOM 1490 C C . ARG A 1 187 ? -25.818 38.784 12.893 1.00 47.88 187 ARG A C 1
ATOM 1492 O O . ARG A 1 187 ? -26.846 38.856 12.235 1.00 47.88 187 ARG A O 1
ATOM 1499 N N . THR A 1 188 ? -25.049 39.839 13.141 1.00 47.62 188 THR A N 1
ATOM 1500 C CA . THR A 1 188 ? -25.148 41.082 12.368 1.00 47.62 188 THR A CA 1
ATOM 1501 C C . THR A 1 188 ? -24.527 40.806 11.000 1.00 47.62 188 THR A C 1
ATOM 1503 O O . THR A 1 188 ? -23.319 40.618 10.878 1.00 47.62 188 THR A O 1
ATOM 1506 N N . THR A 1 189 ? -25.361 40.670 9.976 1.00 49.31 189 THR A N 1
ATOM 1507 C CA . THR A 1 189 ? -24.944 40.547 8.577 1.00 49.31 189 THR A CA 1
ATOM 1508 C C . THR A 1 189 ? -24.419 41.891 8.080 1.00 49.31 189 THR A C 1
ATOM 1510 O O . THR A 1 189 ? -25.201 42.816 7.894 1.00 49.31 189 THR A O 1
ATOM 1513 N N . ALA A 1 190 ? -23.113 41.991 7.837 1.00 41.59 190 ALA A N 1
ATOM 1514 C CA . ALA A 1 190 ? -22.534 43.020 6.980 1.00 41.59 190 ALA A CA 1
ATOM 1515 C C . ALA A 1 190 ? -22.066 42.336 5.688 1.00 41.59 190 ALA A C 1
ATOM 1517 O O . ALA A 1 190 ? -21.238 41.426 5.732 1.00 41.59 190 ALA A O 1
ATOM 1518 N N . SER A 1 191 ? -22.655 42.720 4.554 1.00 50.16 191 SER A N 1
ATOM 1519 C CA . SER A 1 191 ? -22.256 42.238 3.233 1.00 50.16 191 SER A CA 1
ATOM 1520 C C . SER A 1 191 ? -21.027 43.001 2.752 1.00 50.16 191 SER A C 1
ATOM 1522 O O . SER A 1 191 ? -21.068 44.230 2.706 1.00 50.16 191 SER A O 1
ATOM 1524 N N . SER A 1 192 ? -19.983 42.305 2.313 1.00 39.53 192 SER A N 1
ATOM 1525 C CA . SER A 1 192 ? -18.939 42.896 1.476 1.00 39.53 192 SER A CA 1
ATOM 1526 C C . SER A 1 192 ? -19.024 42.304 0.068 1.00 39.53 192 SER A C 1
ATOM 1528 O O . SER A 1 192 ? -18.928 41.094 -0.132 1.00 39.53 192 SER A O 1
ATOM 1530 N N . ARG A 1 193 ? -19.272 43.184 -0.908 1.00 50.34 193 ARG A N 1
ATOM 1531 C CA . ARG A 1 193 ? -19.118 42.921 -2.343 1.00 50.34 193 ARG A CA 1
ATOM 1532 C C . ARG A 1 193 ? -17.627 42.908 -2.680 1.00 50.34 193 ARG A C 1
ATOM 1534 O O . ARG A 1 193 ? -16.898 43.786 -2.231 1.00 50.34 193 ARG A O 1
ATOM 1541 N N . SER A 1 194 ? -17.214 41.944 -3.495 1.00 37.41 194 SER A N 1
ATOM 1542 C CA . SER A 1 194 ? -15.919 41.912 -4.172 1.00 37.41 194 SER A CA 1
ATOM 1543 C C . SER A 1 194 ? -16.194 41.994 -5.671 1.00 37.41 194 SER A C 1
ATOM 1545 O O . SER A 1 194 ? -16.884 41.127 -6.209 1.00 37.41 194 SER A O 1
ATOM 1547 N N . SER A 1 195 ? -15.725 43.065 -6.305 1.00 48.88 195 SER A N 1
ATOM 1548 C CA . SER A 1 195 ? -15.716 43.241 -7.757 1.00 48.88 195 SER A CA 1
ATOM 1549 C C . SER A 1 195 ? -14.343 42.809 -8.267 1.00 48.88 195 SER A C 1
ATOM 1551 O O . SER A 1 195 ? -13.333 43.290 -7.757 1.00 48.88 195 SER A O 1
ATOM 1553 N N . ILE A 1 196 ? -14.307 41.914 -9.251 1.00 48.06 196 ILE A N 1
ATOM 1554 C CA . ILE A 1 196 ? -13.106 41.595 -10.029 1.00 48.06 196 ILE A CA 1
ATOM 1555 C C . ILE A 1 196 ? -13.348 42.188 -11.414 1.00 48.06 196 ILE A C 1
ATOM 1557 O O . ILE A 1 196 ? -14.286 41.777 -12.097 1.00 48.06 196 ILE A O 1
ATOM 1561 N N . GLU A 1 197 ? -12.548 43.187 -11.777 1.00 43.69 197 GLU A N 1
ATOM 1562 C CA . GLU A 1 197 ? -12.415 43.636 -13.161 1.00 43.69 197 GLU A CA 1
ATOM 1563 C C . GLU A 1 197 ? -11.431 42.724 -13.903 1.00 43.69 197 GLU A C 1
ATOM 1565 O O . GLU A 1 197 ? -10.494 42.178 -13.316 1.00 43.69 197 GLU A O 1
ATOM 1570 N N . SER A 1 198 ? -11.761 42.529 -15.176 1.00 59.16 198 SER A N 1
ATOM 1571 C CA . SER A 1 198 ? -11.180 41.645 -16.191 1.00 59.16 198 SER A CA 1
ATOM 1572 C C . SER A 1 198 ? -9.806 42.059 -16.692 1.00 59.16 198 SER A C 1
ATOM 1574 O O . SER A 1 198 ? -9.621 43.280 -16.890 1.00 59.16 198 SER A O 1
#

Secondary structure (DSSP, 8-state):
---------------PPPEEEEEEEESSSSEEEEEEEEEEEEPPPHHHHH-EEE-SSSEEEE--TTPPPEEEEEEEEEEEEEETTTTEEEEEEEEEEEEEEEEEEEEEE----SSS---EEEEEEEEEEEEEEEEEEEEEEEEETTEEEEEEEEEEEEEEETSS-EEEEEEEEEEE----------------------

pLDDT: mean 86.97, std 17.8, range [37.41, 98.81]

Solvent-accessible surface area (backbone atoms only — not comparable to full-atom values): 11269 Å² total; per-residue (Å²): 135,85,82,79,77,80,72,75,75,79,73,74,86,63,89,68,77,64,49,74,50,74,50,77,46,72,80,52,98,51,31,37,39,37,40,38,42,35,38,40,60,42,74,70,52,69,58,55,35,61,36,79,44,70,82,54,90,54,37,34,38,39,33,27,80,81,63,58,56,21,38,38,37,39,39,37,43,34,39,42,39,51,39,78,95,72,27,30,40,41,38,39,38,39,40,44,33,39,35,39,36,30,80,39,80,47,78,75,38,84,45,38,79,67,98,59,76,42,45,26,29,33,29,51,43,52,80,29,34,38,37,40,39,36,41,40,39,38,39,38,39,45,88,43,100,78,33,39,41,37,42,38,38,40,41,38,39,37,43,38,57,92,55,95,56,70,50,76,49,80,46,81,48,79,50,67,57,66,78,77,74,87,66,81,77,80,77,80,86,77,88,80,89,82,85,84,86,134